Protein 4M5B (pdb70)

Nearest PDB structures (foldseek):
  4m5c-assembly1_A  TM=1.004E+00  e=1.246E-30  Caldanaerobacter subterraneus subsp. tengcongensis MB4
  4m58-assembly1_A  TM=9.999E-01  e=2.727E-28  Caldanaerobacter subterraneus subsp. tengcongensis MB4
  5x3x-assembly2_m  TM=8.064E-01  e=3.749E-09  Rhodobacter capsulatus
  4rfs-assembly1_S  TM=5.038E-01  e=8.896E-02  Levilactobacillus brevis

Organism: Caldanaerobacter subterraneus subsp. tengcongensis (strain DSM 15242 / JCM 11007 / NBRC 100824 / MB4) (NCBI:txid273068)

Secondary structure (DSSP, 8-state):
--PPTTSS-HHHHHHHHHHHHHHHHHHHHHHHHH--GGGHHHHHHHHHHHHHHHTS-EE-TTS-EE----HHHHHHHH-HHHHHHHHHHHHHHHHHHH--S-STTHHHHHHIIIIIHHHHHHHHHHHHHHTT--HHHHHHHHHHHHHHHHHHHHHHHHHHHHHHSB-TT--BSS----HHHHHHHHHHHIIIIIHHHHHHHHHHHHHHHHHS--

Radius of gyration: 17.02 Å; Cα contacts (8 Å, |Δi|>4): 411; chains: 1; bounding box: 38×55×36 Å

Foldseek 3Di:
DFDAPQLFDLVLLVVLLVVCVVLLVVLVVVCVVPPDPVCVVVLQVQLVVQLVQQVDWAQFVLAGIFTAGCQQLCCVPVNLSSSLVSSLVSLCCCVPPPSGHDPSNSSVLSCLRSPQLNVQLNVQLVVVVVVVDDNLQSNLVSQLRSNLRSLQSRLQSSQCQLVPAADPVSQGSGRGHHSVRSNCRSNVCSNPPRSNVRSVVSSVVVVCVVVVHD

Sequence (214 aa):
MHIPEGYLSPQTCAVVMGAAMVPVLTVAAKKVNKSFDKKDVPAMAIGSAFAFTIIMMFNVPIPGGTTAHAIGATLLATTLGPWAASSISLTLALFIIQALLFGDGGILALGANSSFNMAFIIAPFVGYGIYRLMLSLKLNKVLSSAIGGYVGINAAALATAIELGLQPLLFHTANGTPLYFPYGLNVAIPAMMFAHLTVAGIVEAVITGLVVYYYLLEHHH

Structure (mmCIF, N/CA/C/O backbone):
data_4M5B
#
_entry.id   4M5B
#
_cell.length_a   64.371
_cell.length_b   103.160
_cell.length_c   120.914
_cell.angle_alpha   90.00
_cell.angle_beta   90.00
_cell.angle_gamma   90.00
#
_symmetry.space_group_name_H-M   'C 2 2 21'
#
loop_
_entity.id
_entity.type
_entity.pdbx_description
1 polymer 'Cobalamin biosynthesis protein CbiM'
2 non-polymer HEXANE-1,6-DIOL
3 non-polymer 'NICKEL (II) ION'
4 water water
#
loop_
_atom_site.group_PDB
_atom_site.id
_atom_site.type_symbol
_atom_site.label_atom_id
_atom_site.label_alt_id
_atom_site.label_comp_id
_atom_site.label_asym_id
_atom_site.label_entity_id
_atom_site.label_seq_id
_atom_site.pdbx_PDB_ins_code
_atom_site.Cartn_x
_atom_site.Cartn_y
_atom_site.Cartn_z
_atom_site.occupancy
_atom_site.B_iso_or_equiv
_atom_site.auth_seq_id
_atom_site.auth_comp_id
_atom_site.auth_asym_id
_atom_site.auth_atom_id
_atom_site.pdbx_PDB_model_num
ATOM 1 N N . MET A 1 1 ? 91.447 115.843 15.163 1.00 32.49 1 MET A N 1
ATOM 2 C CA . MET A 1 1 ? 92.605 116.337 15.923 1.00 32.28 1 MET A CA 1
ATOM 3 C C . MET A 1 1 ? 93.944 116.542 15.164 1.00 31.96 1 MET A C 1
ATOM 4 O O . MET A 1 1 ? 94.848 117.159 15.703 1.00 31.89 1 MET A O 1
ATOM 9 N N . HIS A 1 2 ? 94.052 116.021 13.934 1.00 32.04 2 HIS A N 1
ATOM 10 C CA . HIS A 1 2 ? 95.200 116.102 13.046 1.00 25.81 2 HIS A CA 1
ATOM 11 C C . HIS A 1 2 ? 95.729 117.501 13.174 1.00 27.48 2 HIS A C 1
ATOM 12 O O . HIS A 1 2 ? 95.000 118.479 12.960 1.00 31.38 2 HIS A O 1
ATOM 19 N N . ILE A 1 3 ? 97.003 117.583 13.514 1.00 28.72 3 ILE A N 1
ATOM 20 C CA . ILE A 1 3 ? 97.713 118.847 13.536 1.00 26.61 3 ILE A CA 1
ATOM 21 C C . ILE A 1 3 ? 98.245 119.164 12.134 1.00 31.81 3 ILE A C 1
ATOM 22 O O . ILE A 1 3 ? 99.006 118.374 11.565 1.00 32.10 3 ILE A O 1
ATOM 27 N N . PRO A 1 4 ? 97.824 120.310 11.559 1.00 30.90 4 PRO A N 1
ATOM 28 C CA . PRO A 1 4 ? 98.335 120.755 10.258 1.00 32.55 4 PRO A CA 1
ATOM 29 C C . PRO A 1 4 ? 99.794 121.186 10.333 1.00 36.68 4 PRO A C 1
ATOM 30 O O . PRO A 1 4 ? 100.316 121.420 11.425 1.00 35.32 4 PRO A O 1
ATOM 34 N N . GLU A 1 5 ? 100.439 121.312 9.177 1.00 33.21 5 GLU A N 1
ATOM 35 C CA . GLU A 1 5 ? 101.795 121.849 9.130 1.00 38.71 5 GLU A CA 1
ATOM 36 C C . GLU A 1 5 ? 101.835 123.243 9.749 1.00 38.20 5 GLU A C 1
ATOM 37 O O . GLU A 1 5 ? 100.881 124.018 9.617 1.00 37.37 5 GLU A O 1
ATOM 43 N N . GLY A 1 6 ? 102.931 123.558 10.434 1.00 43.91 6 GLY A N 1
ATOM 44 C CA . GLY A 1 6 ? 103.132 124.898 10.967 1.00 42.83 6 GLY A CA 1
ATOM 45 C C . GLY A 1 6 ? 102.509 125.183 12.329 1.00 46.82 6 GLY A C 1
ATOM 46 O O . GLY A 1 6 ? 102.691 126.277 12.879 1.00 39.34 6 GLY A O 1
ATOM 47 N N . TYR A 1 7 ? 101.765 124.217 12.870 1.00 36.97 7 TYR A N 1
ATOM 48 C CA . TYR A 1 7 ? 101.162 124.361 14.199 1.00 35.21 7 TYR A CA 1
ATOM 49 C C . TYR A 1 7 ? 102.142 124.001 15.309 1.00 38.41 7 TYR A C 1
ATOM 50 O O . TYR A 1 7 ? 102.069 124.540 16.406 1.00 35.22 7 TYR A O 1
ATOM 59 N N . LEU A 1 8 ? 103.035 123.057 15.034 1.00 33.79 8 LEU A N 1
ATOM 60 C CA . LEU A 1 8 ? 104.044 122.675 16.011 1.00 32.98 8 LEU A CA 1
ATOM 61 C C . LEU A 1 8 ? 105.404 123.111 15.518 1.00 37.61 8 LEU A C 1
ATOM 62 O O . LEU A 1 8 ? 105.662 123.089 14.313 1.00 38.06 8 LEU A O 1
ATOM 67 N N . SER A 1 9 ? 106.279 123.503 16.440 1.00 33.92 9 SER A N 1
ATOM 68 C CA . SER A 1 9 ? 107.646 123.869 16.077 1.00 36.17 9 SER A CA 1
ATOM 69 C C . SER A 1 9 ? 108.363 122.668 15.458 1.00 36.68 9 SER A C 1
ATOM 70 O O . SER A 1 9 ? 107.979 121.525 15.698 1.00 34.02 9 SER A O 1
ATOM 73 N N . PRO A 1 10 ? 109.410 122.918 14.663 1.00 38.61 10 PRO A N 1
ATOM 74 C CA . PRO A 1 10 ? 110.176 121.782 14.134 1.00 40.57 10 PRO A CA 1
ATOM 75 C C . PRO A 1 10 ? 110.741 120.919 15.262 1.00 44.47 10 PRO A C 1
ATOM 76 O O . PRO A 1 10 ? 110.831 119.704 15.109 1.00 40.29 10 PRO A O 1
ATOM 80 N N . GLN A 1 11 ? 111.108 121.542 16.379 1.00 43.17 11 GLN A N 1
ATOM 81 C CA . GLN A 1 11 ? 111.637 120.800 17.515 1.00 42.66 11 GLN A CA 1
ATOM 82 C C . GLN A 1 11 ? 110.593 119.840 18.072 1.00 41.05 11 GLN A C 1
ATOM 83 O O . GLN A 1 11 ? 110.898 118.690 18.392 1.00 38.77 11 GLN A O 1
ATOM 89 N N . THR A 1 12 ? 109.360 120.315 18.202 1.00 35.98 12 THR A N 1
ATOM 90 C CA . THR A 1 12 ? 108.290 119.461 18.696 1.00 32.27 12 THR A CA 1
ATOM 91 C C . THR A 1 12 ? 108.034 118.306 17.720 1.00 37.27 12 THR A C 1
ATOM 92 O O . THR A 1 12 ? 107.861 117.159 18.134 1.00 33.47 12 THR A O 1
ATOM 96 N N . CYS A 1 13 ? 108.024 118.616 16.424 1.00 33.88 13 CYS A N 1
ATOM 97 C CA . CYS A 1 13 ? 107.821 117.590 15.397 1.00 35.63 13 CYS A CA 1
ATOM 98 C C . CYS A 1 13 ? 108.913 116.526 15.486 1.00 37.45 13 CYS A C 1
ATOM 99 O O . CYS A 1 13 ? 108.636 115.325 15.410 1.00 35.18 13 CYS A O 1
ATOM 102 N N . ALA A 1 14 ? 110.153 116.977 15.651 1.00 36.40 14 ALA A N 1
ATOM 103 C CA . ALA A 1 14 ? 111.292 116.072 15.778 1.00 40.69 14 ALA A CA 1
ATOM 104 C C . ALA A 1 14 ? 111.181 115.156 16.996 1.00 41.74 14 ALA A C 1
ATOM 105 O O . ALA A 1 14 ? 111.448 113.956 16.893 1.00 39.76 14 ALA A O 1
ATOM 107 N N . VAL A 1 15 ? 110.796 115.706 18.146 1.00 34.71 15 VAL A N 1
ATOM 108 C CA A VAL A 1 15 ? 110.634 114.919 19.370 0.69 36.51 15 VAL A CA 1
ATOM 109 C CA B VAL A 1 15 ? 110.690 114.865 19.334 0.31 36.46 15 VAL A CA 1
ATOM 110 C C . VAL A 1 15 ? 109.562 113.842 19.201 1.00 38.76 15 VAL A C 1
ATOM 111 O O . VAL A 1 15 ? 109.748 112.682 19.574 1.00 38.65 15 VAL A O 1
ATOM 118 N N . MET A 1 16 ? 108.423 114.242 18.640 1.00 34.76 16 MET A N 1
ATOM 119 C CA . MET A 1 16 ? 107.313 113.313 18.477 1.00 32.11 16 MET A CA 1
ATOM 120 C C . MET A 1 16 ? 107.666 112.228 17.452 1.00 35.70 16 MET A C 1
ATOM 121 O O . MET A 1 16 ? 107.280 111.064 17.601 1.00 33.63 16 MET A O 1
ATOM 126 N N . GLY A 1 17 ? 108.416 112.606 16.423 1.00 34.00 17 GLY A N 1
ATOM 127 C CA . GLY A 1 17 ? 108.869 111.643 15.429 1.00 37.90 17 GLY A CA 1
ATOM 128 C C . GLY A 1 17 ? 109.813 110.631 16.057 1.00 44.93 17 GLY A C 1
ATOM 129 O O . GLY A 1 17 ? 109.747 109.433 15.770 1.00 44.59 17 GLY A O 1
ATOM 130 N N . ALA A 1 18 ? 110.686 111.118 16.935 1.00 45.45 18 ALA A N 1
ATOM 131 C CA . ALA A 1 18 ? 111.633 110.265 17.646 1.00 45.75 18 ALA A CA 1
ATOM 132 C C . ALA A 1 18 ? 110.934 109.302 18.596 1.00 45.27 18 ALA A C 1
ATOM 133 O O . ALA A 1 18 ? 111.445 108.221 18.872 1.00 47.64 18 ALA A O 1
ATOM 135 N N . ALA A 1 19 ? 109.777 109.699 19.111 1.00 38.19 19 ALA A N 1
ATOM 136 C CA . ALA A 1 19 ? 109.026 108.833 20.016 1.00 35.98 19 ALA A CA 1
ATOM 137 C C . ALA A 1 19 ? 108.312 107.738 19.233 1.00 37.33 19 ALA A C 1
ATOM 138 O O . ALA A 1 19 ? 108.183 106.605 19.697 1.00 39.78 19 ALA A O 1
ATOM 140 N N . MET A 1 20 ? 107.856 108.081 18.036 1.00 34.92 20 MET A N 1
ATOM 141 C CA . MET A 1 20 ? 107.031 107.166 17.257 1.00 37.04 20 MET A CA 1
ATOM 142 C C . MET A 1 20 ? 107.842 106.102 16.522 1.00 40.06 20 MET A C 1
ATOM 143 O O . MET A 1 20 ? 107.345 105.007 16.255 1.00 39.26 20 MET A O 1
ATOM 148 N N . VAL A 1 21 ? 109.086 106.419 16.182 1.00 36.26 21 VAL A N 1
ATOM 149 C CA . VAL A 1 21 ? 109.930 105.449 15.482 1.00 44.64 21 VAL A CA 1
ATOM 150 C C . VAL A 1 21 ? 110.094 104.117 16.240 1.00 43.76 21 VAL A C 1
ATOM 151 O O . VAL A 1 21 ? 109.855 103.058 15.657 1.00 43.96 21 VAL A O 1
ATOM 155 N N . PRO A 1 22 ? 110.479 104.160 17.537 1.00 48.61 22 PRO A N 1
ATOM 156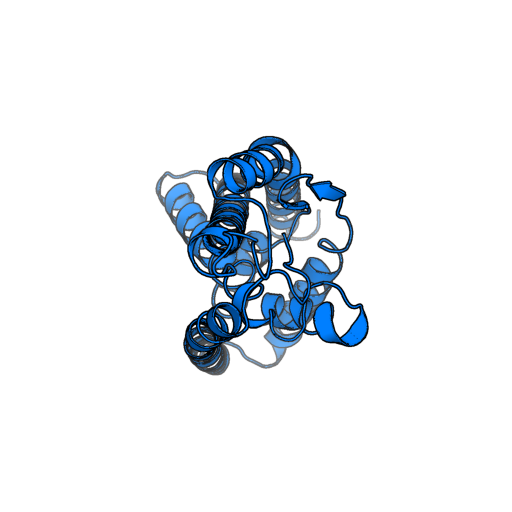 C CA . PRO A 1 22 ? 110.581 102.904 18.294 1.00 45.19 22 PRO A CA 1
ATOM 157 C C . PRO A 1 22 ? 109.243 102.186 18.385 1.00 41.31 22 PRO A C 1
ATOM 158 O O . PRO A 1 22 ? 109.209 100.957 18.345 1.00 42.65 22 PRO A O 1
ATOM 162 N N . VAL A 1 23 ? 108.157 102.940 18.521 1.00 36.43 23 VAL A N 1
ATOM 163 C CA . VAL A 1 23 ? 106.833 102.330 18.562 1.00 35.95 23 VAL A CA 1
ATOM 164 C C . VAL A 1 23 ? 106.559 101.513 17.297 1.00 35.69 23 VAL A C 1
ATOM 165 O O . VAL A 1 23 ? 106.178 100.352 17.373 1.00 33.05 23 VAL A O 1
ATOM 169 N N . LEU A 1 24 ? 106.767 102.123 16.131 1.00 35.78 24 LEU A N 1
ATOM 170 C CA . LEU A 1 24 ? 106.498 101.443 14.860 1.00 37.44 24 LEU A CA 1
ATOM 171 C C . LEU A 1 24 ? 107.464 100.300 14.599 1.00 40.15 24 LEU A C 1
ATOM 172 O O . LEU A 1 24 ? 107.117 99.301 13.956 1.00 38.63 24 LEU A O 1
ATOM 177 N N . THR A 1 25 ? 108.686 100.454 15.093 1.00 35.49 25 THR A N 1
ATOM 178 C CA . THR A 1 25 ? 109.694 99.422 14.967 1.00 40.71 25 THR A CA 1
ATOM 179 C C . THR A 1 25 ? 109.282 98.169 15.734 1.00 41.92 25 THR A C 1
ATOM 180 O O . THR A 1 25 ? 109.356 97.054 15.211 1.00 41.35 25 THR A O 1
ATOM 184 N N . VAL A 1 26 ? 108.845 98.360 16.972 1.00 41.29 26 VAL A N 1
ATOM 185 C CA . VAL A 1 26 ? 108.362 97.248 17.786 1.00 39.30 26 VAL A CA 1
ATOM 186 C C . VAL A 1 26 ? 107.121 96.640 17.146 1.00 33.90 26 VAL A C 1
ATOM 187 O O . VAL A 1 26 ? 106.996 95.422 17.069 1.00 38.86 26 VAL A O 1
ATOM 191 N N . ALA A 1 27 ? 106.214 97.501 16.682 1.00 35.90 27 ALA A N 1
ATOM 192 C CA . ALA A 1 27 ? 104.981 97.058 16.026 1.00 36.33 27 ALA A CA 1
ATOM 193 C C . ALA A 1 27 ? 105.258 96.141 14.840 1.00 39.70 27 ALA A C 1
ATOM 194 O O . ALA A 1 27 ? 104.622 95.088 14.688 1.00 39.43 27 ALA A O 1
ATOM 196 N N . ALA A 1 28 ? 106.200 96.549 13.995 1.00 39.82 28 ALA A N 1
ATOM 197 C CA . ALA A 1 28 ? 106.609 95.745 12.841 1.00 40.88 28 ALA A CA 1
ATOM 198 C C . ALA A 1 28 ? 107.131 94.379 13.256 1.00 43.95 28 ALA A C 1
ATOM 199 O O . ALA A 1 28 ? 106.806 93.354 12.642 1.00 48.03 28 ALA A O 1
ATOM 201 N N . LYS A 1 29 ? 107.962 94.369 14.288 1.00 43.58 29 LYS A N 1
ATOM 202 C CA . LYS A 1 29 ? 108.533 93.129 14.788 1.00 49.61 29 LYS A CA 1
ATOM 203 C C . LYS A 1 29 ? 107.465 92.216 15.379 1.00 50.16 29 LYS A C 1
ATOM 204 O O . LYS A 1 29 ? 107.487 91.006 15.166 1.00 56.56 29 LYS A O 1
ATOM 210 N N . LYS A 1 30 ? 106.525 92.801 16.111 1.00 43.81 30 LYS A N 1
ATOM 211 C CA . LYS A 1 30 ? 105.447 92.036 16.731 1.00 44.29 30 LYS A CA 1
ATOM 212 C C . LYS A 1 30 ? 104.547 91.409 15.678 1.00 48.43 30 LYS A C 1
ATOM 213 O O . LYS A 1 30 ? 104.219 90.217 15.746 1.00 48.36 30 LYS A O 1
ATOM 219 N N . VAL A 1 31 ? 104.159 92.218 14.699 1.00 42.48 31 VAL A N 1
ATOM 220 C CA . VAL A 1 31 ? 103.283 91.764 13.623 1.00 43.34 31 VAL A CA 1
ATOM 221 C C . VAL A 1 31 ? 103.944 90.690 12.765 1.00 46.08 31 VAL A C 1
ATOM 222 O O . VAL A 1 31 ? 103.310 89.696 12.403 1.00 47.89 31 VAL A O 1
ATOM 226 N N . ASN A 1 32 ? 105.224 90.877 12.459 1.00 47.44 32 ASN A N 1
ATOM 227 C CA . ASN A 1 32 ? 105.972 89.898 11.673 1.00 51.50 32 ASN A CA 1
ATOM 228 C C . ASN A 1 32 ? 106.019 88.520 12.334 1.00 56.93 32 ASN A C 1
ATOM 229 O O . ASN A 1 32 ? 106.050 87.492 11.657 1.00 59.38 32 ASN A O 1
ATOM 234 N N . LYS A 1 33 ? 106.008 88.511 13.661 1.00 58.15 33 LYS A N 1
ATOM 235 C CA . LYS A 1 33 ? 106.064 87.277 14.432 1.00 61.10 33 LYS A CA 1
ATOM 236 C C . LYS A 1 33 ? 104.695 86.607 14.588 1.00 60.14 33 LYS A C 1
ATOM 237 O O . LYS A 1 33 ? 104.607 85.384 14.654 1.00 65.65 33 LYS A O 1
ATOM 243 N N . SER A 1 34 ? 103.630 87.402 14.635 1.00 59.57 34 SER A N 1
ATOM 244 C CA . SER A 1 34 ? 102.305 86.878 14.975 1.00 59.07 34 SER A CA 1
ATOM 245 C C . SER A 1 34 ? 101.311 86.813 13.811 1.00 64.31 34 SER A C 1
ATOM 246 O O . SER A 1 34 ? 100.334 86.069 13.875 1.00 63.31 34 SER A O 1
ATOM 249 N N . PHE A 1 35 ? 101.545 87.602 12.766 1.00 59.21 35 PHE A N 1
ATOM 250 C CA . PHE A 1 35 ? 100.652 87.626 11.605 1.00 55.99 35 PHE A CA 1
ATOM 251 C C . PHE A 1 35 ? 101.193 86.779 10.462 1.00 59.45 35 PHE A C 1
ATOM 252 O O . PHE A 1 35 ? 102.400 86.761 10.208 1.00 64.86 35 PHE A O 1
ATOM 260 N N . ASP A 1 36 ? 100.294 86.070 9.782 1.00 51.00 36 ASP A N 1
ATOM 261 C CA . ASP A 1 36 ? 100.627 85.446 8.506 1.00 55.74 36 ASP A CA 1
ATOM 262 C C . ASP A 1 36 ? 99.974 86.233 7.367 1.00 50.81 36 ASP A C 1
ATOM 263 O O . ASP A 1 36 ? 99.171 87.145 7.608 1.00 49.14 36 ASP A O 1
ATOM 268 N N . LYS A 1 37 ? 100.330 85.886 6.134 1.00 56.02 37 LYS A N 1
ATOM 269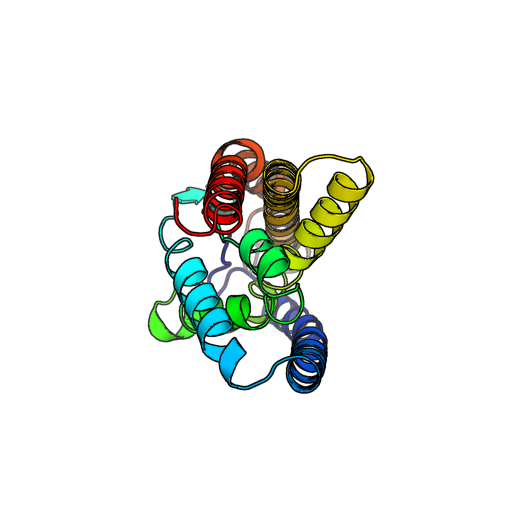 C CA . LYS A 1 37 ? 99.882 86.632 4.960 1.00 60.13 37 LYS A CA 1
ATOM 270 C C . LYS A 1 37 ? 98.365 86.767 4.876 1.00 57.80 37 LYS A C 1
ATOM 271 O O . LYS A 1 37 ? 97.858 87.773 4.401 1.00 53.62 37 LYS A O 1
ATOM 277 N N . LYS A 1 38 ? 97.635 85.759 5.343 1.00 60.49 38 LYS A N 1
ATOM 278 C CA . LYS A 1 38 ? 96.184 85.786 5.203 1.00 60.08 38 LYS A CA 1
ATOM 279 C C . LYS A 1 38 ? 95.503 86.757 6.169 1.00 53.29 38 LYS A C 1
ATOM 280 O O . LYS A 1 38 ? 94.301 86.995 6.054 1.00 55.83 38 LYS A O 1
ATOM 286 N N . ASP A 1 39 ? 96.270 87.318 7.110 1.00 46.09 39 ASP A N 1
ATOM 287 C CA . ASP A 1 39 ? 95.761 88.340 8.020 1.00 46.35 39 ASP A CA 1
ATOM 288 C C . ASP A 1 39 ? 95.991 89.770 7.504 1.00 42.58 39 ASP A C 1
ATOM 289 O O . ASP A 1 39 ? 95.454 90.737 8.061 1.00 41.42 39 ASP A O 1
ATOM 294 N N . VAL A 1 40 ? 96.823 89.905 6.477 1.00 46.24 40 VAL A N 1
ATOM 295 C CA . VAL A 1 40 ? 97.129 91.230 5.922 1.00 41.81 40 VAL A CA 1
ATOM 296 C C . VAL A 1 40 ? 95.908 91.996 5.383 1.00 39.42 40 VAL A C 1
ATOM 297 O O . VAL A 1 40 ? 95.790 93.189 5.634 1.00 38.74 40 VAL A O 1
ATOM 301 N N . PRO A 1 41 ? 95.003 91.323 4.640 1.00 39.99 41 PRO A N 1
ATOM 302 C CA . PRO A 1 41 ? 93.827 92.065 4.159 1.00 37.88 41 PRO A CA 1
ATOM 303 C C . PRO A 1 41 ? 93.017 92.721 5.271 1.00 39.59 41 PRO A C 1
ATOM 304 O O . PRO A 1 41 ? 92.480 93.812 5.070 1.00 39.17 41 PRO A O 1
ATOM 308 N N . ALA A 1 42 ? 92.931 92.075 6.435 1.00 39.96 42 ALA A N 1
ATOM 309 C CA . ALA A 1 42 ? 92.257 92.697 7.582 1.00 38.10 42 ALA A CA 1
ATOM 310 C C . ALA A 1 42 ? 92.930 93.976 8.053 1.00 36.70 42 ALA A C 1
ATOM 311 O O . ALA A 1 42 ? 92.248 94.953 8.403 1.00 37.38 42 ALA A O 1
ATOM 313 N N . MET A 1 43 ? 94.262 93.982 8.098 1.00 35.85 43 MET A N 1
ATOM 314 C CA . MET A 1 43 ? 94.984 95.209 8.457 1.00 34.87 43 MET A CA 1
ATOM 315 C C . MET A 1 43 ? 94.717 96.314 7.435 1.00 36.79 43 MET A C 1
ATOM 316 O O . MET A 1 43 ? 94.595 97.490 7.788 1.00 34.30 43 MET A O 1
ATOM 321 N N . ALA A 1 44 ? 94.640 95.928 6.165 1.00 34.81 44 ALA A N 1
ATOM 322 C CA . ALA A 1 44 ? 94.435 96.896 5.082 1.00 34.82 44 ALA A CA 1
ATOM 323 C C . ALA A 1 44 ? 93.018 97.460 5.104 1.00 33.84 44 ALA A C 1
ATOM 324 O O . ALA A 1 44 ? 92.812 98.653 4.907 1.00 36.92 44 ALA A O 1
ATOM 326 N N . ILE A 1 45 ? 92.040 96.585 5.312 1.00 37.80 45 ILE A N 1
ATOM 327 C CA . ILE A 1 45 ? 90.645 96.998 5.431 1.00 36.73 45 ILE A CA 1
ATOM 328 C C . ILE A 1 45 ? 90.465 97.923 6.642 1.00 38.29 45 ILE A C 1
ATOM 329 O O . ILE A 1 45 ? 89.771 98.944 6.565 1.00 35.67 45 ILE A O 1
ATOM 334 N N . GLY A 1 46 ? 91.103 97.569 7.753 1.00 37.55 46 GLY A N 1
ATOM 335 C CA . GLY A 1 46 ? 91.072 98.403 8.944 1.00 33.60 46 GLY A CA 1
ATOM 336 C C . GLY A 1 46 ? 91.663 99.779 8.685 1.00 35.33 46 GLY A C 1
ATOM 337 O O . GLY A 1 46 ? 91.140 100.804 9.136 1.00 33.69 46 GLY A O 1
ATOM 338 N N . SER A 1 47 ? 92.769 99.805 7.950 1.00 33.66 47 SER A N 1
ATOM 339 C CA . SER A 1 47 ? 93.422 101.063 7.603 1.00 33.89 47 SER A CA 1
ATOM 340 C C . SER A 1 47 ? 92.504 101.924 6.720 1.00 35.29 47 SER A C 1
ATOM 341 O O . SER A 1 47 ? 92.371 103.135 6.929 1.00 35.61 47 SER A O 1
ATOM 344 N N . ALA A 1 48 ? 91.864 101.295 5.737 1.00 33.54 48 ALA A N 1
ATOM 345 C CA . ALA A 1 48 ? 90.963 102.015 4.830 1.00 35.01 48 ALA A CA 1
ATOM 346 C C . ALA A 1 48 ? 89.745 102.540 5.583 1.00 32.30 48 ALA A C 1
ATOM 347 O O . ALA A 1 48 ? 89.232 103.618 5.294 1.00 37.52 48 ALA A O 1
ATOM 349 N N . PHE A 1 49 ? 89.285 101.768 6.557 1.00 34.03 49 PHE A N 1
ATOM 350 C CA . PHE A 1 49 ? 88.117 102.155 7.334 1.00 36.82 49 PHE A CA 1
ATOM 351 C C . PHE A 1 49 ? 88.426 103.361 8.218 1.00 36.23 49 PHE A C 1
ATOM 352 O O . PHE A 1 49 ? 87.658 104.325 8.270 1.00 33.53 49 PHE A O 1
ATOM 360 N N . ALA A 1 50 ? 89.553 103.307 8.915 1.00 32.87 50 ALA A N 1
ATOM 361 C CA . ALA A 1 50 ? 89.963 104.437 9.757 1.00 30.46 50 ALA A CA 1
ATOM 362 C C . ALA A 1 50 ? 90.151 105.689 8.896 1.00 33.16 50 ALA A C 1
ATOM 363 O O . ALA A 1 50 ? 89.668 106.773 9.231 1.00 33.71 50 ALA A O 1
ATOM 365 N N . PHE A 1 51 ? 90.845 105.525 7.777 1.00 31.93 51 PHE A N 1
ATOM 366 C CA . PHE A 1 51 ? 91.059 106.623 6.839 1.00 32.37 51 PHE A CA 1
ATOM 367 C C . PHE A 1 51 ? 89.733 107.289 6.495 1.00 37.05 51 PHE A C 1
ATOM 368 O O . PHE A 1 51 ? 89.591 108.509 6.542 1.00 35.85 51 PHE A O 1
ATOM 376 N N . THR A 1 52 ? 88.760 106.463 6.139 1.00 39.25 52 THR A N 1
ATOM 377 C CA . THR A 1 52 ? 87.471 106.959 5.685 1.00 40.97 52 THR A CA 1
ATOM 378 C C . THR A 1 52 ? 86.721 107.687 6.791 1.00 37.12 52 THR A C 1
ATOM 379 O O . THR A 1 52 ? 86.176 108.761 6.575 1.00 35.37 52 THR A O 1
ATOM 383 N N . ILE A 1 53 ? 86.702 107.085 7.973 1.00 36.47 53 ILE A N 1
ATOM 384 C CA A ILE A 1 53 ? 86.011 107.659 9.118 0.66 38.83 53 ILE A CA 1
ATOM 385 C CA B ILE A 1 53 ? 86.025 107.655 9.132 0.34 39.73 53 ILE A CA 1
ATOM 386 C C . ILE A 1 53 ? 86.579 109.031 9.485 1.00 35.92 53 ILE A C 1
ATOM 387 O O . ILE A 1 53 ? 85.829 109.964 9.795 1.00 36.07 53 ILE A O 1
ATOM 396 N N . MET A 1 54 ? 87.898 109.163 9.430 1.00 32.33 54 MET A N 1
ATOM 397 C CA . MET A 1 54 ? 88.534 110.427 9.810 1.00 31.49 54 MET A CA 1
ATOM 398 C C . MET A 1 54 ? 88.242 111.569 8.850 1.00 40.23 54 MET A C 1
ATOM 399 O O . MET A 1 54 ? 88.429 112.725 9.203 1.00 35.64 54 MET A O 1
ATOM 404 N N . MET A 1 55 ? 87.784 111.244 7.642 1.00 38.07 55 MET A N 1
ATOM 405 C CA . MET A 1 55 ? 87.528 112.263 6.623 1.00 40.99 55 MET A CA 1
ATOM 406 C C . MET A 1 55 ? 86.274 113.074 6.912 1.00 41.00 55 MET A C 1
ATOM 407 O O . MET A 1 55 ? 85.999 114.069 6.238 1.00 43.09 55 MET A O 1
ATOM 412 N N . PHE A 1 56 ? 85.492 112.619 7.881 1.00 39.37 56 PHE A N 1
ATOM 413 C CA . PHE A 1 56 ? 84.296 113.332 8.303 1.00 38.39 56 PHE A CA 1
ATOM 414 C C . PHE A 1 56 ? 84.639 114.083 9.578 1.00 39.15 56 PHE A C 1
ATOM 415 O O . PHE A 1 56 ? 84.619 113.520 10.672 1.00 34.31 56 PHE A O 1
ATOM 423 N N . ASN A 1 57 ? 84.972 115.357 9.431 1.00 37.19 57 ASN A N 1
ATOM 424 C CA . ASN A 1 57 ? 85.470 116.118 10.565 1.00 35.29 57 ASN A CA 1
ATOM 425 C C . ASN A 1 57 ? 84.912 117.533 10.576 1.00 38.70 57 ASN A C 1
ATOM 426 O O . ASN A 1 57 ? 84.415 118.016 9.553 1.00 39.28 57 ASN A O 1
ATOM 431 N N . VAL A 1 58 ? 84.980 118.176 11.742 1.00 36.45 58 VAL A N 1
ATOM 432 C CA . VAL A 1 58 ? 84.553 119.563 11.908 1.00 36.90 58 VAL A CA 1
ATOM 433 C C . VAL A 1 58 ? 85.647 120.344 12.641 1.00 36.95 58 VAL A C 1
ATOM 434 O O . VAL A 1 58 ? 86.367 119.779 13.471 1.00 34.49 58 VAL A O 1
ATOM 438 N N . PRO A 1 59 ? 85.777 121.644 12.333 1.00 36.74 59 PRO A N 1
ATOM 439 C CA . PRO A 1 59 ? 86.799 122.502 12.944 1.00 35.86 59 PRO A CA 1
ATOM 440 C C . PRO A 1 59 ? 86.525 122.743 14.417 1.00 37.84 59 PRO A C 1
ATOM 441 O O . PRO A 1 59 ? 85.365 122.807 14.808 1.00 39.83 59 PRO A O 1
ATOM 445 N N . ILE A 1 60 ? 87.580 122.862 15.220 1.00 34.47 60 ILE A N 1
ATOM 446 C CA . ILE A 1 60 ? 87.446 123.253 16.622 1.00 30.02 60 ILE A CA 1
ATOM 447 C C . ILE A 1 60 ? 88.162 124.588 16.853 1.00 33.89 60 ILE A C 1
ATOM 448 O O . ILE A 1 60 ? 89.394 124.657 16.791 1.00 34.39 60 ILE A O 1
ATOM 453 N N . PRO A 1 61 ? 87.392 125.655 17.102 1.00 37.33 61 PRO A N 1
ATOM 454 C CA . PRO A 1 61 ? 87.996 126.949 17.454 1.00 41.79 61 PRO A CA 1
ATOM 455 C C . PRO A 1 61 ? 88.858 126.796 18.700 1.00 39.14 61 PRO A C 1
ATOM 456 O O . PRO A 1 61 ? 88.391 126.255 19.707 1.00 37.43 61 PRO A O 1
ATOM 460 N N . GLY A 1 62 ? 90.106 127.246 18.634 1.00 37.72 62 GLY A N 1
ATOM 461 C CA . GLY A 1 62 ? 91.018 127.057 19.750 1.00 34.55 62 GLY A CA 1
ATOM 462 C C . GLY A 1 62 ? 91.766 125.738 19.702 1.00 31.41 62 GLY A C 1
ATOM 463 O O . GLY A 1 62 ? 92.627 125.477 20.534 1.00 34.22 62 GLY A O 1
ATOM 464 N N . GLY A 1 63 ? 91.434 124.895 18.725 1.00 31.31 63 GLY A N 1
ATOM 465 C CA . GLY A 1 63 ? 92.095 123.606 18.573 1.00 31.61 63 GLY A CA 1
ATOM 466 C C . GLY A 1 63 ? 92.328 123.299 17.105 1.00 32.32 63 GLY A C 1
ATOM 467 O O . GLY A 1 63 ? 92.637 124.199 16.311 1.00 33.37 63 GLY A O 1
ATOM 468 N N . THR A 1 64 ? 92.184 122.032 16.737 1.00 33.71 64 THR A N 1
ATOM 469 C CA . THR A 1 64 ? 92.317 121.631 15.338 1.00 31.07 64 THR A CA 1
ATOM 470 C C . THR A 1 64 ? 90.964 121.196 14.785 1.00 32.74 64 THR A C 1
ATOM 471 O O . THR A 1 64 ? 90.183 122.042 14.356 1.00 32.11 64 THR A O 1
ATOM 475 N N . THR A 1 65 ? 90.687 119.887 14.803 1.00 32.71 65 THR A N 1
ATOM 476 C CA . THR A 1 65 ? 89.414 119.355 14.319 1.00 30.15 65 THR A CA 1
ATOM 477 C C . THR A 1 65 ? 88.917 118.219 15.216 1.00 31.65 65 THR A C 1
ATOM 478 O O . THR A 1 65 ? 89.673 117.689 16.028 1.00 29.06 65 THR A O 1
ATOM 482 N N . ALA A 1 66 ? 87.651 117.841 15.046 1.00 30.36 66 ALA A N 1
ATOM 483 C CA . ALA A 1 66 ? 87.095 116.674 15.734 1.00 30.27 66 ALA A CA 1
ATOM 484 C C . ALA A 1 66 ? 86.545 115.688 14.706 1.00 32.13 66 ALA A C 1
ATOM 485 O O . ALA A 1 66 ? 85.953 116.087 13.716 1.00 31.90 66 ALA A O 1
ATOM 487 N N . HIS A 1 67 ? 86.744 114.404 14.963 1.00 32.39 67 HIS A N 1
ATOM 488 C CA . HIS A 1 67 ? 86.182 113.337 14.129 1.00 30.85 67 HIS A CA 1
ATOM 489 C C . HIS A 1 67 ? 86.479 112.026 14.834 1.00 31.39 67 HIS A C 1
ATOM 490 O O . HIS A 1 67 ? 87.327 111.970 15.724 1.00 29.88 67 HIS A O 1
ATOM 497 N N . ALA A 1 68 ? 85.798 110.964 14.430 1.00 31.73 68 ALA A N 1
ATOM 498 C CA . ALA A 1 68 ? 86.096 109.656 14.998 1.00 33.81 68 ALA A CA 1
ATOM 499 C C . ALA A 1 68 ? 87.356 109.131 14.321 1.00 33.19 68 ALA A C 1
ATOM 500 O O . ALA A 1 68 ? 87.834 109.720 13.334 1.00 31.68 68 ALA A O 1
ATOM 502 N N . ILE A 1 69 ? 87.906 108.045 14.856 1.00 30.39 69 ILE A N 1
ATOM 503 C CA . ILE A 1 69 ? 89.112 107.436 14.295 1.00 32.49 69 ILE A CA 1
ATOM 504 C C . ILE A 1 69 ? 88.983 105.931 14.052 1.00 35.33 69 ILE A C 1
ATOM 505 O O . ILE A 1 69 ? 89.432 105.425 13.025 1.00 38.27 69 ILE A O 1
ATOM 510 N N . GLY A 1 70 ? 88.363 105.217 14.984 1.00 32.34 70 GLY A N 1
ATOM 511 C CA . GLY A 1 70 ? 88.268 103.767 14.873 1.00 31.86 70 GLY A CA 1
ATOM 512 C C . GLY A 1 70 ? 89.478 103.075 15.488 1.00 33.75 70 GLY A C 1
ATOM 513 O O . GLY A 1 70 ? 89.743 101.910 15.216 1.00 31.43 70 GLY A O 1
ATOM 514 N N . ALA A 1 71 ? 90.210 103.800 16.330 1.00 28.21 71 ALA A N 1
ATOM 515 C CA . ALA A 1 71 ? 91.475 103.311 16.874 1.00 28.31 71 ALA A CA 1
ATOM 516 C C . ALA A 1 71 ? 91.310 102.097 17.774 1.00 32.06 71 ALA A C 1
ATOM 517 O O . ALA A 1 71 ? 92.109 101.169 17.728 1.00 30.12 71 ALA A O 1
ATOM 519 N N . THR A 1 72 ? 90.284 102.116 18.613 1.00 27.06 72 THR A N 1
ATOM 520 C CA . THR A 1 72 ? 90.087 101.023 19.551 1.00 29.37 72 THR A CA 1
ATOM 521 C C . THR A 1 72 ? 89.431 99.837 18.839 1.00 32.04 72 THR A C 1
ATOM 522 O O . THR A 1 72 ? 89.701 98.677 19.160 1.00 32.04 72 THR A O 1
ATOM 526 N N . LEU A 1 73 ? 88.589 100.141 17.858 1.00 31.10 73 LEU A N 1
ATOM 527 C CA . LEU A 1 73 ? 88.038 99.112 16.987 1.00 32.67 73 LEU A CA 1
ATOM 528 C C . LEU A 1 73 ? 89.165 98.289 16.382 1.00 29.96 73 LEU A C 1
ATOM 529 O O . LEU A 1 73 ? 89.130 97.062 16.418 1.00 33.03 73 LEU A O 1
ATOM 534 N N . LEU A 1 74 ? 90.160 98.968 15.819 1.00 29.13 74 LEU A N 1
ATOM 535 C CA . LEU A 1 74 ? 91.311 98.279 15.245 1.00 29.70 74 LEU A CA 1
ATOM 536 C C . LEU A 1 74 ? 92.143 97.552 16.298 1.00 29.71 74 LEU A C 1
ATOM 537 O O . LEU A 1 74 ? 92.600 96.437 16.068 1.00 32.59 74 LEU A O 1
ATOM 542 N N . ALA A 1 75 ? 92.343 98.179 17.458 1.00 28.32 75 ALA A N 1
ATOM 543 C CA . ALA A 1 75 ? 93.143 97.545 18.503 1.00 30.27 75 ALA A CA 1
ATOM 544 C C . ALA A 1 75 ? 92.498 96.260 19.005 1.00 33.51 75 ALA A C 1
ATOM 545 O O . ALA A 1 75 ? 93.181 95.270 19.270 1.00 34.17 75 ALA A O 1
ATOM 547 N N . THR A 1 76 ? 91.181 96.267 19.155 1.00 30.76 76 THR A N 1
ATOM 548 C CA . THR A 1 76 ? 90.528 95.090 19.719 1.00 34.19 76 THR A CA 1
ATOM 549 C C . THR A 1 76 ? 90.389 93.970 18.699 1.00 38.18 76 THR A C 1
ATOM 550 O O . THR A 1 76 ? 90.300 92.805 19.073 1.00 37.29 76 THR A O 1
ATOM 554 N N . THR A 1 77 ? 90.362 94.321 17.414 1.00 34.55 77 THR A N 1
ATOM 555 C CA . THR A 1 77 ? 90.202 93.314 16.360 1.00 36.14 77 THR A CA 1
ATOM 556 C C . THR A 1 77 ? 91.536 92.825 15.801 1.00 42.13 77 TH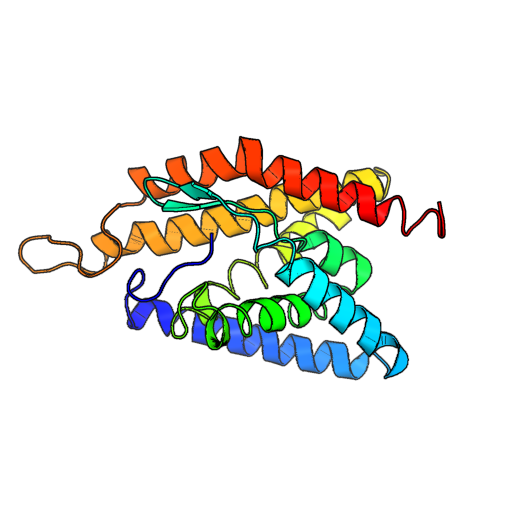R A C 1
ATOM 557 O O . THR A 1 77 ? 91.711 91.637 15.534 1.00 44.71 77 THR A O 1
ATOM 561 N N . LEU A 1 78 ? 92.479 93.745 15.626 1.00 35.32 78 LEU A N 1
ATOM 562 C CA . LEU A 1 78 ? 93.775 93.409 15.042 1.00 35.25 78 LEU A CA 1
ATOM 563 C C . LEU A 1 78 ? 94.873 93.244 16.105 1.00 36.65 78 LEU A C 1
ATOM 564 O O . LEU A 1 78 ? 95.955 92.725 15.813 1.00 38.30 78 LEU A O 1
ATOM 569 N N . GLY A 1 79 ? 94.598 93.696 17.327 1.00 35.80 79 GLY A N 1
ATOM 570 C CA . GLY A 1 79 ? 95.640 93.834 18.337 1.00 35.91 79 GLY A CA 1
ATOM 571 C C . GLY A 1 79 ? 96.233 95.233 18.240 1.00 33.45 79 GLY A C 1
ATOM 572 O O . GLY A 1 79 ? 96.244 95.826 17.156 1.00 31.95 79 GLY A O 1
ATOM 573 N N . PRO A 1 80 ? 96.699 95.797 19.375 1.00 35.30 80 PRO A N 1
ATOM 574 C CA . PRO A 1 80 ? 97.175 97.186 19.330 1.00 29.88 80 PRO A CA 1
ATOM 575 C C . PRO A 1 80 ? 98.404 97.417 18.445 1.00 29.52 80 PRO A C 1
ATOM 576 O O . PRO A 1 80 ? 98.520 98.495 17.874 1.00 30.78 80 PRO A O 1
ATOM 580 N N . TRP A 1 81 ? 99.301 96.444 18.338 1.00 31.38 81 TRP A N 1
ATOM 581 C CA . TRP A 1 81 ? 100.489 96.641 17.511 1.00 31.36 81 TRP A CA 1
ATOM 582 C C . TRP A 1 81 ? 100.126 96.733 16.022 1.00 33.74 81 TRP A C 1
ATOM 583 O O . TRP A 1 81 ? 100.578 97.643 15.319 1.00 34.02 81 TRP A O 1
ATOM 594 N N . ALA A 1 82 ? 99.308 95.798 15.537 1.00 33.06 82 ALA A N 1
ATOM 595 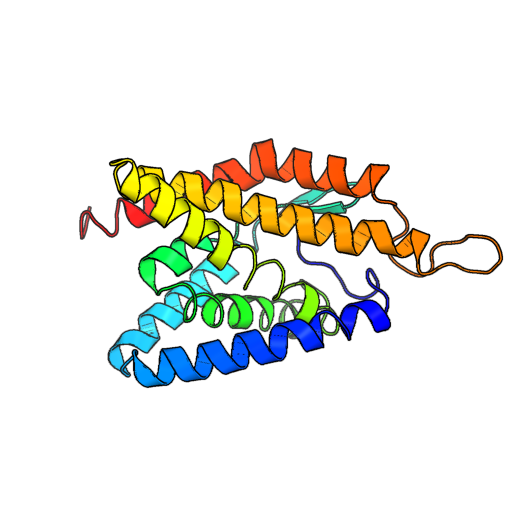C CA . ALA A 1 82 ? 98.850 95.872 14.141 1.00 32.72 82 ALA A CA 1
ATOM 596 C C . ALA A 1 82 ? 98.018 97.127 13.928 1.00 33.30 82 ALA A C 1
ATOM 597 O O . ALA A 1 82 ? 98.117 97.777 12.887 1.00 32.68 82 ALA A O 1
ATOM 599 N N . ALA A 1 83 ? 97.220 97.495 14.925 1.00 32.27 83 ALA A N 1
ATOM 600 C CA . ALA A 1 83 ? 96.430 98.717 14.816 1.00 33.32 83 ALA A CA 1
ATOM 601 C C . ALA A 1 83 ? 97.309 99.950 14.595 1.00 33.92 83 ALA A C 1
ATOM 602 O O . ALA A 1 83 ? 96.979 100.810 13.776 1.00 27.84 83 ALA A O 1
ATOM 604 N N . SER A 1 84 ? 98.438 100.030 15.296 1.00 29.54 84 SER A N 1
ATOM 605 C CA A SER A 1 84 ? 99.307 101.201 15.163 0.75 30.31 84 SER A CA 1
ATOM 606 C CA B SER A 1 84 ? 99.329 101.181 15.169 0.25 29.95 84 SER A CA 1
ATOM 607 C C . SER A 1 84 ? 99.823 101.313 13.734 1.00 28.48 84 SER A C 1
ATOM 608 O O . SER A 1 84 ? 99.981 102.424 13.200 1.00 30.00 84 SER A O 1
ATOM 613 N N . ILE A 1 85 ? 100.060 100.170 13.101 1.00 29.40 85 ILE A N 1
ATOM 614 C CA . ILE A 1 85 ? 100.516 100.178 11.719 1.00 33.52 85 ILE A CA 1
ATOM 615 C C . ILE A 1 85 ? 99.406 100.607 10.756 1.00 34.46 85 ILE A C 1
ATOM 616 O O . ILE A 1 85 ? 99.606 101.493 9.927 1.00 33.45 85 ILE A O 1
ATOM 621 N N . SER A 1 86 ? 98.237 99.988 10.878 1.00 30.65 86 SER A N 1
ATOM 622 C CA . SER A 1 86 ? 97.083 100.354 10.057 1.00 31.63 86 SER A CA 1
ATOM 623 C C . SER A 1 86 ? 96.733 101.842 10.197 1.00 30.07 86 SER A C 1
ATOM 624 O O . SER A 1 86 ? 96.481 102.535 9.208 1.00 29.69 86 SER A O 1
ATOM 627 N N . LEU A 1 87 ? 96.736 102.331 11.431 1.00 30.74 87 LEU A N 1
ATOM 628 C CA . LEU A 1 87 ? 96.383 103.724 11.695 1.00 28.18 87 LEU A CA 1
ATOM 629 C C . LEU A 1 87 ? 97.436 104.680 11.144 1.00 31.31 87 LEU A C 1
ATOM 630 O O . LEU A 1 87 ? 97.106 105.732 10.586 1.00 31.40 87 LEU A O 1
ATOM 635 N N . THR A 1 88 ? 98.705 104.315 11.296 1.00 30.34 88 THR A N 1
ATOM 636 C CA . THR A 1 88 ? 99.789 105.141 10.769 1.00 32.49 88 THR A CA 1
ATOM 637 C C . THR A 1 88 ? 99.741 105.221 9.241 1.00 33.93 88 THR A C 1
ATOM 638 O O . THR A 1 88 ? 99.961 106.291 8.665 1.00 33.79 88 THR A O 1
ATOM 642 N N . LEU A 1 89 ? 99.438 104.100 8.590 1.00 29.64 89 LEU A N 1
ATOM 643 C CA . LEU A 1 89 ? 99.293 104.085 7.130 1.00 31.51 89 LEU A CA 1
ATOM 644 C C . LEU A 1 89 ? 98.210 105.076 6.698 1.00 32.69 89 LEU A C 1
ATOM 645 O O . LEU A 1 89 ? 98.409 105.860 5.760 1.00 34.52 89 LEU A O 1
ATOM 650 N N . ALA A 1 90 ? 97.078 105.055 7.403 1.00 30.77 90 ALA A N 1
ATOM 651 C CA . ALA A 1 90 ? 95.965 105.967 7.109 1.00 33.13 90 ALA A CA 1
ATOM 652 C C . ALA A 1 90 ? 96.396 107.427 7.230 1.00 30.87 90 ALA A C 1
ATOM 653 O O . ALA A 1 90 ? 96.115 108.244 6.361 1.00 31.93 90 ALA A O 1
ATOM 655 N N . LEU A 1 91 ? 97.083 107.748 8.318 1.00 28.37 91 LEU A N 1
ATOM 656 C CA . LEU A 1 91 ? 97.582 109.110 8.526 1.00 28.81 91 LEU A CA 1
ATOM 657 C C . LEU A 1 91 ? 98.596 109.514 7.470 1.00 33.37 91 LEU A C 1
ATOM 658 O O . LEU A 1 91 ? 98.607 110.661 7.019 1.00 33.55 91 LEU A O 1
ATOM 663 N N . PHE A 1 92 ? 99.453 108.571 7.082 1.00 31.49 92 PHE A N 1
ATOM 664 C CA . PHE A 1 92 ? 100.460 108.828 6.050 1.00 36.79 92 PHE A CA 1
ATOM 665 C C . PHE A 1 92 ? 99.797 109.207 4.713 1.00 34.47 92 PHE A C 1
ATOM 666 O O . PHE A 1 92 ? 100.202 110.173 4.045 1.00 35.31 92 PHE A O 1
ATOM 674 N N . ILE A 1 93 ? 98.781 108.440 4.320 1.00 36.07 93 ILE A N 1
ATOM 675 C CA A ILE A 1 93 ? 98.042 108.723 3.092 0.55 36.84 93 ILE A CA 1
ATOM 676 C CA B ILE A 1 93 ? 98.030 108.720 3.097 0.45 36.78 93 ILE A CA 1
ATOM 677 C C . ILE A 1 93 ? 97.320 110.070 3.190 1.00 35.91 93 ILE A C 1
ATOM 678 O O . ILE A 1 93 ? 97.334 110.869 2.247 1.00 36.15 93 ILE A O 1
ATOM 687 N N . GLN A 1 94 ? 96.705 110.332 4.334 1.00 35.44 94 GLN A N 1
ATOM 688 C CA . GLN A 1 94 ? 96.054 111.620 4.560 1.00 35.74 94 GLN A CA 1
ATOM 689 C C . GLN A 1 94 ? 97.032 112.792 4.399 1.00 35.38 94 GLN A C 1
ATOM 690 O O . GLN A 1 94 ? 96.742 113.781 3.705 1.00 34.43 94 GLN A O 1
ATOM 696 N N . ALA A 1 95 ? 98.202 112.680 5.022 1.00 36.17 95 ALA A N 1
ATOM 697 C CA . ALA A 1 95 ? 99.189 113.770 4.965 1.00 37.13 95 ALA A CA 1
ATOM 698 C C . ALA A 1 95 ? 99.767 113.976 3.564 1.00 39.73 95 ALA A C 1
ATOM 699 O O . ALA A 1 95 ? 99.831 115.099 3.058 1.00 38.45 95 ALA A O 1
ATOM 701 N N . LEU A 1 96 ? 100.198 112.885 2.946 1.00 37.78 96 LEU A N 1
ATOM 702 C CA . LEU A 1 96 ? 100.921 112.957 1.684 1.00 41.00 96 LEU A CA 1
ATOM 703 C C . LEU A 1 96 ? 100.046 113.194 0.463 1.00 38.37 96 LEU A C 1
ATOM 704 O O . LEU A 1 96 ? 100.455 113.877 -0.481 1.00 40.42 96 LEU A O 1
ATOM 709 N N . LEU A 1 97 ? 98.851 112.620 0.466 1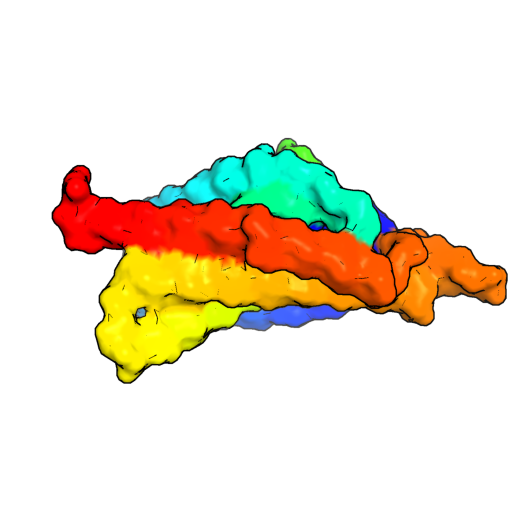.00 37.16 97 LEU A N 1
ATOM 710 C CA . LEU A 1 97 ? 98.016 112.671 -0.732 1.00 39.55 97 LEU A CA 1
ATOM 711 C C . LEU A 1 97 ? 96.846 113.647 -0.602 1.00 42.64 97 LEU A C 1
ATOM 712 O O . LEU A 1 97 ? 96.323 114.124 -1.608 1.00 45.34 97 LEU A O 1
ATOM 717 N N . PHE A 1 98 ? 96.447 113.947 0.638 1.00 40.90 98 PHE A N 1
ATOM 718 C CA . PHE A 1 98 ? 95.266 114.774 0.870 1.00 37.39 98 PHE A CA 1
ATOM 719 C C . PHE A 1 98 ? 95.514 116.080 1.635 1.00 45.08 98 PHE A C 1
ATOM 720 O O . PHE A 1 98 ? 94.606 116.898 1.775 1.00 44.13 98 PHE A O 1
ATOM 728 N N . GLY A 1 99 ? 96.738 116.278 2.110 1.00 38.94 99 GLY A N 1
ATOM 729 C CA . GLY A 1 99 ? 97.071 117.497 2.832 1.00 45.33 99 GLY A CA 1
ATOM 730 C C . GLY A 1 99 ? 96.388 117.603 4.189 1.00 43.31 99 GLY A C 1
ATOM 731 O O . GLY A 1 99 ? 96.278 118.696 4.763 1.00 44.25 99 GLY A O 1
ATOM 732 N N . ASP A 1 100 ? 95.939 116.465 4.708 1.00 38.71 100 ASP A N 1
ATOM 733 C CA . ASP A 1 100 ? 95.233 116.412 5.980 1.00 39.46 100 ASP A CA 1
ATOM 734 C C . ASP A 1 100 ? 96.206 115.934 7.059 1.00 39.18 100 ASP A C 1
ATOM 735 O O . ASP A 1 100 ? 96.582 114.761 7.090 1.00 33.10 100 ASP A O 1
ATOM 740 N N . GLY A 1 101 ? 96.616 116.852 7.932 1.00 36.26 101 GLY A N 1
ATOM 741 C CA . GLY A 1 101 ? 97.697 116.584 8.863 1.00 31.06 101 GLY A CA 1
ATOM 742 C C . GLY A 1 101 ? 98.998 116.930 8.167 1.00 36.91 101 GLY A C 1
ATOM 743 O O . GLY A 1 101 ? 99.184 116.586 6.992 1.00 35.06 101 GLY A O 1
ATOM 744 N N . GLY A 1 102 ? 99.890 117.624 8.870 1.00 32.93 102 GLY A N 1
ATOM 745 C CA . GLY A 1 102 ? 101.143 118.054 8.271 1.00 36.18 102 GLY A CA 1
ATOM 746 C C . GLY A 1 102 ? 102.092 116.889 8.062 1.00 37.45 102 GLY A C 1
ATOM 747 O O . GLY A 1 102 ? 102.025 115.886 8.767 1.00 35.73 102 GLY A O 1
ATOM 748 N N . ILE A 1 103 ? 102.979 117.013 7.087 1.00 37.43 103 ILE A N 1
ATOM 749 C CA . ILE A 1 103 ? 103.926 115.944 6.791 1.00 41.33 103 ILE A CA 1
ATOM 750 C C . ILE A 1 103 ? 104.969 115.827 7.899 1.00 41.32 103 ILE A C 1
ATOM 751 O O . ILE A 1 103 ? 105.232 114.735 8.396 1.00 40.30 103 ILE A O 1
ATOM 756 N N . LEU A 1 104 ? 105.544 116.956 8.302 1.00 38.31 104 LEU A N 1
ATOM 757 C CA . LEU A 1 104 ? 106.503 116.959 9.403 1.00 40.06 104 LEU A CA 1
ATOM 758 C C . LEU A 1 104 ? 105.812 116.657 10.729 1.00 37.05 104 LEU A C 1
ATOM 759 O O . LEU A 1 104 ? 106.455 116.213 11.681 1.00 38.95 104 LEU A O 1
ATOM 764 N N . ALA A 1 105 ? 104.508 116.914 10.787 1.00 33.39 105 ALA A N 1
ATOM 765 C CA . ALA A 1 105 ? 103.706 116.614 11.976 1.00 34.02 105 ALA A CA 1
ATOM 766 C C . ALA A 1 105 ? 103.265 115.154 12.055 1.00 35.80 105 ALA A C 1
ATOM 767 O O . ALA A 1 105 ? 102.519 114.766 12.965 1.00 31.76 105 ALA A O 1
ATOM 769 N N . LEU A 1 106 ? 103.719 114.331 11.117 1.00 34.98 106 LEU A N 1
ATOM 770 C CA . LEU A 1 106 ? 103.277 112.929 11.097 1.00 33.38 106 LEU A CA 1
ATOM 771 C C . LEU A 1 106 ? 103.648 112.175 12.368 1.00 30.98 106 LEU A C 1
ATOM 772 O O . LEU A 1 106 ? 102.875 111.355 12.854 1.00 28.97 106 LEU A O 1
ATOM 777 N N . GLY A 1 107 ? 104.829 112.457 12.910 1.00 31.68 107 GLY A N 1
ATOM 778 C CA . GLY A 1 107 ? 105.222 111.843 14.164 1.00 30.30 107 GLY A CA 1
ATOM 779 C C . GLY A 1 107 ? 104.238 112.177 15.274 1.00 31.83 107 GLY A C 1
ATOM 780 O O . GLY A 1 107 ? 103.809 111.290 16.016 1.00 28.29 107 GLY A O 1
ATOM 781 N N . ALA A 1 108 ? 103.880 113.455 15.395 1.00 32.85 108 ALA A N 1
ATOM 782 C CA . ALA A 1 108 ? 102.929 113.880 16.426 1.00 32.07 108 ALA A CA 1
ATOM 783 C C . ALA A 1 108 ? 101.549 113.256 16.228 1.00 31.25 108 ALA A C 1
ATOM 784 O O . ALA A 1 108 ? 100.952 112.733 17.167 1.00 28.11 108 ALA A O 1
ATOM 786 N N . ASN A 1 109 ? 101.041 113.322 15.004 1.00 29.86 109 ASN A N 1
ATOM 787 C CA . ASN A 1 109 ? 99.710 112.800 14.718 1.00 29.11 109 ASN A CA 1
ATOM 788 C C . ASN A 1 109 ? 99.623 111.282 14.893 1.00 28.43 109 ASN A C 1
ATOM 789 O O . ASN A 1 109 ? 98.615 110.763 15.374 1.00 27.17 109 ASN A O 1
ATOM 794 N N . SER A 1 110 ? 100.672 110.565 14.503 1.00 30.76 110 SER A N 1
ATOM 795 C CA A SER A 1 110 ? 100.687 109.114 14.664 0.60 28.39 110 SER A CA 1
ATOM 796 C CA B SER A 1 110 ? 100.680 109.114 14.668 0.40 28.17 110 SER A CA 1
ATOM 797 C C . SER A 1 110 ? 100.852 108.761 16.136 1.00 27.80 110 SER A C 1
ATOM 798 O O . SER A 1 110 ? 100.235 107.823 16.634 1.00 29.39 110 SER A O 1
ATOM 803 N N . PHE A 1 111 ? 101.681 109.522 16.839 1.00 29.71 111 PHE A N 1
ATOM 804 C CA . PHE A 1 111 ? 101.820 109.273 18.278 1.00 32.06 111 PHE A CA 1
ATOM 805 C C . PHE A 1 111 ? 100.464 109.389 18.967 1.00 26.24 111 PHE A C 1
ATOM 806 O O . PHE A 1 111 ? 100.084 108.531 19.767 1.00 29.85 111 PHE A O 1
ATOM 814 N N . ASN A 1 112 ? 99.715 110.431 18.627 1.00 26.96 112 ASN A N 1
ATOM 815 C CA . ASN A 1 112 ? 98.408 110.650 19.241 1.00 27.65 112 ASN A CA 1
ATOM 816 C C . ASN A 1 112 ? 97.369 109.622 18.809 1.00 27.98 112 ASN A C 1
ATOM 817 O O . ASN A 1 112 ? 96.747 108.986 19.642 1.00 26.50 112 ASN A O 1
ATOM 822 N N . MET A 1 113 ? 97.173 109.480 17.505 1.00 24.27 113 MET A N 1
ATOM 823 C CA . MET A 1 113 ? 96.051 108.683 16.999 1.00 24.49 113 MET A CA 1
ATOM 824 C C . MET A 1 113 ? 96.414 107.237 16.717 1.00 29.46 113 MET A C 1
ATOM 825 O O . MET A 1 113 ? 95.536 106.384 16.656 1.00 26.37 113 MET A O 1
ATOM 830 N N . ALA A 1 114 ? 97.698 106.960 16.525 1.00 26.42 114 ALA A N 1
ATOM 831 C CA . ALA A 1 114 ? 98.107 105.593 16.201 1.00 26.75 114 ALA A CA 1
ATOM 832 C C . ALA A 1 114 ? 98.865 104.912 17.334 1.00 28.24 114 ALA A C 1
ATOM 833 O O . ALA A 1 114 ? 99.252 103.767 17.207 1.00 29.14 114 ALA A O 1
ATOM 835 N N . PHE A 1 115 ? 99.095 105.611 18.442 1.00 26.57 115 PHE A N 1
ATOM 836 C CA . PHE A 1 115 ? 99.701 104.949 19.588 1.00 25.97 115 PHE A CA 1
ATOM 837 C C . PHE A 1 115 ? 98.858 105.186 20.832 1.00 29.61 115 PHE A C 1
ATOM 838 O O . PHE A 1 115 ? 98.347 104.247 21.423 1.00 29.94 115 PHE A O 1
ATOM 846 N N . ILE A 1 116 ? 98.694 106.447 21.224 1.00 30.61 116 ILE A N 1
ATOM 847 C CA A ILE A 1 116 ? 97.941 106.748 22.439 0.59 30.41 116 ILE A CA 1
ATOM 848 C CA B ILE A 1 116 ? 97.932 106.774 22.430 0.41 30.44 116 ILE A CA 1
ATOM 849 C C . ILE A 1 116 ? 96.504 106.232 22.352 1.00 28.30 116 ILE A C 1
ATOM 850 O O . ILE A 1 116 ? 96.051 105.516 23.235 1.00 25.76 116 ILE A O 1
ATOM 859 N N . ALA A 1 117 ? 95.802 106.570 21.277 1.00 27.60 117 ALA A N 1
ATOM 860 C CA . ALA A 1 117 ? 94.415 106.132 21.132 1.00 30.06 117 ALA A CA 1
ATOM 861 C C . ALA A 1 117 ? 94.233 104.601 21.129 1.00 31.05 117 ALA A C 1
ATOM 862 O O . ALA A 1 117 ? 93.453 104.081 21.924 1.00 30.83 117 ALA A O 1
ATOM 864 N N . PRO A 1 118 ? 94.969 103.867 20.268 1.00 29.45 118 PRO A N 1
ATOM 865 C CA . PRO A 1 118 ? 94.716 102.416 20.320 1.00 28.16 118 PRO A CA 1
ATOM 866 C C . PRO A 1 118 ? 95.196 101.751 21.609 1.00 27.92 118 PRO A C 1
ATOM 867 O O . PRO A 1 118 ? 94.535 100.820 22.077 1.00 28.85 118 PRO A O 1
ATOM 871 N N . PHE A 1 119 ? 96.318 102.193 22.172 1.00 25.31 119 PHE A N 1
ATOM 872 C CA . PHE A 1 119 ? 96.831 101.516 23.370 1.00 30.42 119 PHE A CA 1
ATOM 873 C C . PHE A 1 119 ? 96.038 101.842 24.632 1.00 33.57 119 PHE A C 1
ATOM 874 O O . PHE A 1 119 ? 95.774 100.951 25.449 1.00 30.78 119 PHE A O 1
ATOM 882 N N . VAL A 1 120 ? 95.662 103.106 24.795 1.00 31.79 120 VAL A N 1
ATOM 883 C CA . VAL A 1 120 ? 94.786 103.475 25.908 1.00 32.19 120 VAL A CA 1
ATOM 884 C C . VAL A 1 120 ? 93.438 102.777 25.754 1.00 28.03 120 VAL A C 1
ATOM 885 O O . VAL A 1 120 ? 92.932 102.186 26.698 1.00 29.45 120 VAL A O 1
ATOM 889 N N . GLY A 1 121 ? 92.874 102.815 24.553 1.00 29.77 121 GLY A N 1
ATOM 890 C CA . GLY A 1 121 ? 91.580 102.190 24.324 1.00 28.38 121 GLY A CA 1
ATOM 891 C C . GLY A 1 121 ? 91.628 100.698 24.579 1.00 31.12 121 GLY A C 1
ATOM 892 O O . GLY A 1 121 ? 90.714 100.126 25.174 1.00 31.06 121 GLY A O 1
ATOM 893 N N . TYR A 1 122 ? 92.697 100.057 24.116 1.00 30.27 122 TYR A N 1
ATOM 894 C CA . TYR A 1 122 ? 92.864 98.624 24.346 1.00 31.63 122 TYR A CA 1
ATOM 895 C C . TYR A 1 122 ? 92.985 98.304 25.844 1.00 30.35 122 TYR A C 1
ATOM 896 O O . TYR A 1 122 ? 92.384 97.339 26.336 1.00 33.37 122 TYR A O 1
ATOM 905 N N . GLY A 1 123 ? 93.761 99.109 26.561 1.00 31.39 123 GLY A N 1
ATOM 906 C CA . GLY A 1 123 ? 93.934 98.900 27.993 1.00 36.66 123 GLY A CA 1
ATOM 907 C C . GLY A 1 123 ? 92.619 99.039 28.740 1.00 32.06 123 GLY A C 1
ATOM 908 O O . GLY A 1 123 ? 92.299 98.226 29.606 1.00 35.24 123 GLY A O 1
ATOM 909 N N . ILE 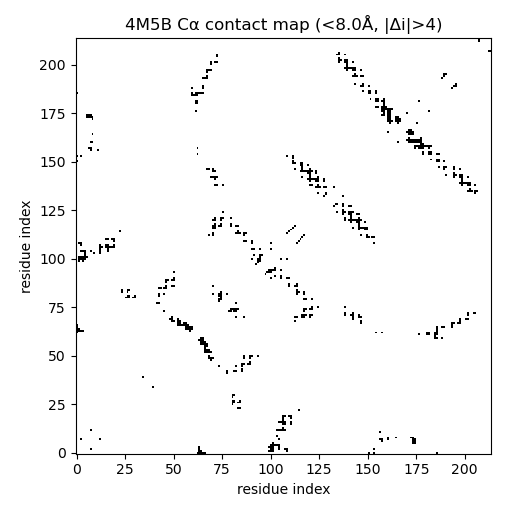A 1 124 ? 91.846 100.063 28.391 1.00 30.09 124 ILE A N 1
ATOM 910 C CA . ILE A 1 124 ? 90.544 100.286 29.020 1.00 30.40 124 ILE A CA 1
ATOM 911 C C . ILE A 1 124 ? 89.596 99.154 28.645 1.00 32.10 124 ILE A C 1
ATOM 912 O O . ILE A 1 124 ? 88.861 98.623 29.486 1.00 35.38 124 ILE A O 1
ATOM 917 N N . TYR A 1 125 ? 89.631 98.757 27.376 1.00 28.03 125 TYR A N 1
ATOM 918 C CA . TYR A 1 125 ? 88.899 97.564 26.942 1.00 31.29 125 TYR A CA 1
ATOM 919 C C . TYR A 1 125 ? 89.189 96.330 27.803 1.00 33.69 125 TYR A C 1
ATOM 920 O O . TYR A 1 125 ? 88.271 95.662 28.285 1.00 33.71 125 TYR A O 1
ATOM 929 N N . ARG A 1 126 ? 90.465 96.015 27.986 1.00 37.81 126 ARG A N 1
ATOM 930 C CA . ARG A 1 126 ? 90.834 94.866 28.805 1.00 37.95 126 ARG A CA 1
ATOM 931 C C . ARG A 1 126 ? 90.368 95.030 30.253 1.00 39.75 126 ARG A C 1
ATOM 932 O O . ARG A 1 126 ? 89.972 94.057 30.898 1.00 42.45 126 ARG A O 1
ATOM 940 N N . LEU A 1 127 ? 90.401 96.258 30.753 1.00 39.78 127 LEU A N 1
ATOM 941 C CA . LEU A 1 127 ? 89.963 96.538 32.123 1.00 41.73 127 LEU A CA 1
ATOM 942 C C . LEU A 1 127 ? 88.470 96.263 32.278 1.00 44.04 127 LEU A C 1
ATOM 943 O O . LEU A 1 127 ? 88.036 95.610 33.240 1.00 41.20 127 LEU A O 1
ATOM 948 N N . MET A 1 128 ? 87.690 96.750 31.316 1.00 40.45 128 MET A N 1
ATOM 949 C CA . MET A 1 128 ? 86.242 96.553 31.317 1.00 38.72 128 MET A CA 1
ATOM 950 C C . MET A 1 128 ? 85.866 95.072 31.185 1.00 40.32 128 MET A C 1
ATOM 951 O O . MET A 1 128 ? 84.915 94.608 31.816 1.00 40.89 128 MET A O 1
ATOM 956 N N . LEU A 1 129 ? 86.617 94.328 30.372 1.00 38.39 129 LEU A N 1
ATOM 957 C CA . LEU A 1 129 ? 86.396 92.884 30.253 1.00 40.13 129 LEU A CA 1
ATOM 958 C C . LEU A 1 129 ? 86.640 92.180 31.577 1.00 49.06 129 LEU A C 1
ATOM 959 O O . LEU A 1 129 ? 85.905 91.258 31.938 1.00 44.53 129 LEU A O 1
ATOM 964 N N . SER A 1 130 ? 87.669 92.610 32.304 1.00 46.07 130 SER A N 1
ATOM 965 C CA . SER A 1 130 ? 87.992 91.977 33.589 1.00 49.68 130 SER A CA 1
ATOM 966 C C . SER A 1 130 ? 86.915 92.253 34.630 1.00 48.09 130 SER A C 1
ATOM 967 O O . SER A 1 130 ? 86.839 91.571 35.648 1.00 52.44 130 SER A O 1
ATOM 970 N N . LEU A 1 131 ? 86.092 93.265 34.377 1.00 44.87 131 LEU A N 1
ATOM 971 C CA . LEU A 1 131 ? 84.953 93.574 35.235 1.00 49.84 131 LEU A CA 1
ATOM 972 C C . LEU A 1 131 ? 83.675 92.889 34.751 1.00 54.65 131 LEU A C 1
ATOM 973 O O . LEU A 1 131 ? 82.572 93.237 35.177 1.00 53.68 131 LEU A O 1
ATOM 978 N N . LYS A 1 132 ? 83.841 91.924 33.850 1.00 49.97 132 LYS A N 1
ATOM 979 C CA . LYS A 1 132 ? 82.738 91.136 33.292 1.00 50.01 132 LYS A CA 1
ATOM 980 C C . LYS A 1 132 ? 81.719 91.929 32.455 1.00 50.62 132 LYS A C 1
ATOM 981 O O . LYS A 1 132 ? 80.574 91.503 32.313 1.00 54.47 132 LYS A O 1
ATOM 987 N N . LEU A 1 133 ? 82.129 93.067 31.901 1.00 42.07 133 LEU A N 1
ATOM 988 C CA . LEU A 1 133 ? 81.316 93.744 30.889 1.00 43.42 133 LEU A CA 1
ATOM 989 C C . LEU A 1 133 ? 81.477 93.011 29.558 1.00 43.20 133 LEU A C 1
ATOM 990 O O . LEU A 1 133 ? 82.547 92.482 29.271 1.00 46.43 133 LEU A O 1
ATOM 995 N N . ASN A 1 134 ? 80.426 92.979 28.744 1.00 46.11 134 ASN A N 1
ATOM 996 C CA . ASN A 1 134 ? 80.515 92.293 27.457 1.00 48.00 134 ASN A CA 1
ATOM 997 C C . ASN A 1 134 ? 81.487 93.011 26.524 1.00 40.97 134 ASN A C 1
ATOM 998 O O . ASN A 1 134 ? 81.895 94.144 26.793 1.00 37.46 134 ASN A O 1
ATOM 1003 N N . LYS A 1 135 ? 81.880 92.350 25.440 1.00 39.25 135 LYS A N 1
ATOM 1004 C CA . LYS A 1 135 ? 82.877 92.941 24.545 1.00 38.78 135 LYS A CA 1
ATOM 1005 C C . LYS A 1 135 ? 82.370 94.185 23.823 1.00 37.13 135 LYS A C 1
ATOM 1006 O O . LYS A 1 135 ? 83.142 95.110 23.576 1.00 37.79 135 LYS A O 1
ATOM 1012 N N . VAL A 1 136 ? 81.085 94.213 23.473 1.00 35.71 136 VAL A N 1
ATOM 1013 C CA . VAL A 1 136 ? 80.541 95.390 22.778 1.00 34.21 136 VAL A CA 1
ATOM 1014 C C . VAL A 1 136 ? 80.668 96.636 23.655 1.00 34.38 136 VAL A C 1
ATOM 1015 O O . VAL A 1 136 ? 81.193 97.662 23.229 1.00 33.78 136 VAL A O 1
ATOM 1019 N N . LEU A 1 137 ? 80.222 96.521 24.899 1.00 34.23 137 LEU A N 1
ATOM 1020 C CA . LEU A 1 137 ? 80.305 97.632 25.847 1.00 38.47 137 LEU A CA 1
ATOM 1021 C C . LEU A 1 137 ? 81.741 97.995 26.187 1.00 35.47 137 LEU A C 1
ATOM 1022 O O . LEU A 1 137 ? 82.092 99.172 26.259 1.00 34.80 137 LEU A O 1
ATOM 1027 N N . SER A 1 138 ? 82.569 96.979 26.407 1.00 34.81 138 SER A N 1
ATOM 1028 C CA . SER A 1 138 ? 83.960 97.205 26.781 1.00 31.86 138 SER A CA 1
ATOM 1029 C C . SER A 1 138 ? 84.702 97.936 25.666 1.00 34.44 138 SER A C 1
ATOM 1030 O O . SER A 1 138 ? 85.488 98.845 25.930 1.00 32.93 138 SER A O 1
ATOM 1033 N N . SER A 1 139 ? 84.449 97.539 24.416 1.00 30.94 139 SER A N 1
ATOM 1034 C CA . SER A 1 139 ? 85.105 98.191 23.289 1.00 29.37 139 SER A CA 1
ATOM 1035 C C . SER A 1 139 ? 84.640 99.642 23.107 1.00 30.21 139 SER A C 1
ATOM 1036 O O . SER A 1 139 ? 85.435 100.503 22.769 1.00 29.17 139 SER A O 1
ATOM 1039 N N . ALA A 1 140 ? 83.354 99.902 23.324 1.00 32.30 140 ALA A N 1
ATOM 1040 C CA . ALA A 1 140 ? 82.806 101.253 23.180 1.00 32.27 140 ALA A CA 1
ATOM 1041 C C . ALA A 1 140 ? 83.394 102.204 24.225 1.00 31.35 140 ALA A C 1
ATOM 1042 O O . ALA A 1 140 ? 83.792 103.330 23.909 1.00 31.78 140 ALA A O 1
ATOM 1044 N N . ILE A 1 141 ? 83.439 101.747 25.471 1.00 29.82 141 ILE A N 1
ATOM 1045 C CA . ILE A 1 141 ? 84.037 102.528 26.560 1.00 28.14 141 ILE A CA 1
ATOM 1046 C C . ILE A 1 141 ? 85.523 102.755 26.301 1.00 31.27 141 ILE A C 1
ATOM 1047 O O . ILE A 1 141 ? 86.033 103.868 26.457 1.00 31.50 141 ILE A O 1
ATOM 1052 N N . GLY A 1 142 ? 86.224 101.698 25.900 1.00 29.94 142 GLY A N 1
ATOM 1053 C CA . GLY A 1 142 ? 87.617 101.841 25.513 1.00 27.92 142 GLY A CA 1
ATOM 1054 C C . GLY A 1 142 ? 87.793 102.843 24.377 1.00 31.90 142 GLY A C 1
ATOM 1055 O O . GLY A 1 142 ? 88.732 103.645 24.389 1.00 30.61 142 GLY A O 1
ATOM 1056 N N . GLY A 1 143 ? 86.895 102.804 23.392 1.00 26.30 143 GLY A N 1
ATOM 1057 C CA . GLY A 1 143 ? 86.947 103.747 22.272 1.00 26.86 143 GLY A CA 1
ATOM 1058 C C . GLY A 1 143 ? 86.838 105.194 22.728 1.00 30.70 143 GLY A C 1
ATOM 1059 O O . GLY A 1 143 ? 87.585 106.073 22.281 1.00 27.57 143 GLY A O 1
ATOM 1060 N N . TYR A 1 144 ? 85.893 105.437 23.628 1.00 29.44 144 TYR A N 1
ATOM 1061 C CA . TYR A 1 144 ? 85.665 106.776 24.184 1.00 28.49 144 TYR A CA 1
ATOM 1062 C C . TYR A 1 144 ? 86.908 107.295 24.908 1.00 30.98 144 TYR A C 1
ATOM 1063 O O . TYR A 1 144 ? 87.369 108.426 24.683 1.00 30.20 144 TYR A O 1
ATOM 1072 N N . VAL A 1 145 ? 87.447 106.473 25.796 1.00 27.96 145 VAL A N 1
ATOM 1073 C CA . VAL A 1 145 ? 88.585 106.909 26.594 1.00 28.31 145 VAL A CA 1
ATOM 1074 C C . VAL A 1 145 ? 89.818 107.090 25.723 1.00 27.17 145 VAL A C 1
ATOM 1075 O O . VAL A 1 145 ? 90.551 108.072 25.858 1.00 27.31 145 VAL A O 1
ATOM 1079 N N . GLY A 1 146 ? 90.048 106.143 24.821 1.00 27.12 146 GLY A N 1
ATOM 1080 C CA . GLY A 1 146 ? 91.181 106.241 23.925 1.00 27.13 146 GLY A CA 1
ATOM 1081 C C . GLY A 1 146 ? 91.194 107.497 23.062 1.00 28.09 146 GLY A C 1
ATOM 1082 O O . GLY A 1 146 ? 92.231 108.153 22.922 1.00 26.89 146 GLY A O 1
ATOM 1083 N N . ILE A 1 147 ? 90.063 107.836 22.454 1.00 26.40 147 ILE A N 1
ATOM 1084 C CA . ILE A 1 147 ? 90.067 109.001 21.565 1.00 26.41 147 ILE A CA 1
ATOM 1085 C C . ILE A 1 147 ? 90.234 110.289 22.371 1.00 27.58 147 ILE A C 1
ATOM 1086 O O . ILE A 1 147 ? 90.864 111.249 21.912 1.00 26.99 147 ILE A O 1
ATOM 1091 N N . ASN A 1 148 ? 89.692 110.301 23.583 1.00 27.28 1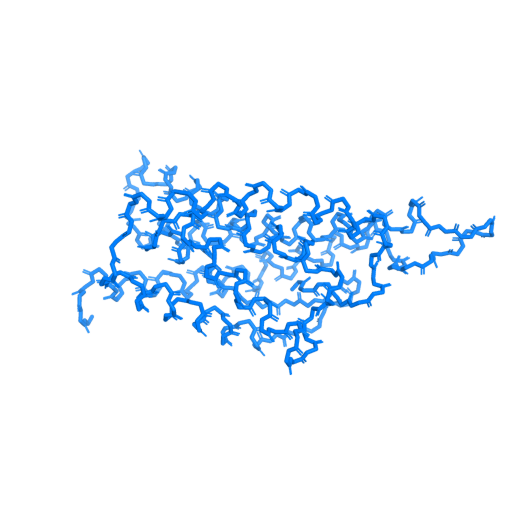48 ASN A N 1
ATOM 1092 C CA . ASN A 1 148 ? 89.873 111.461 24.462 1.00 27.31 148 ASN A CA 1
ATOM 1093 C C . ASN A 1 148 ? 91.296 111.607 24.980 1.00 28.27 148 ASN A C 1
ATOM 1094 O O . ASN A 1 148 ? 91.799 112.727 25.093 1.00 28.29 148 ASN A O 1
ATOM 1099 N N . ALA A 1 149 ? 91.961 110.484 25.262 1.00 26.58 149 ALA A N 1
ATOM 1100 C CA . ALA A 1 149 ? 93.382 110.545 25.610 1.00 29.43 149 ALA A CA 1
ATOM 1101 C C . ALA A 1 149 ? 94.207 111.121 24.449 1.00 28.79 149 ALA A C 1
ATOM 1102 O O . ALA A 1 149 ? 95.147 111.885 24.661 1.00 25.94 149 ALA A O 1
ATOM 1104 N N . ALA A 1 150 ? 93.876 110.728 23.219 1.00 25.65 150 ALA A N 1
ATOM 1105 C CA . ALA A 1 150 ? 94.573 111.251 22.045 1.00 26.21 150 ALA A CA 1
ATOM 1106 C C . ALA A 1 150 ? 94.289 112.745 21.856 1.00 27.50 150 ALA A C 1
ATOM 1107 O O . ALA A 1 150 ? 95.172 113.521 21.497 1.00 25.44 150 ALA A O 1
ATOM 1109 N N . ALA A 1 151 ? 93.050 113.152 22.100 1.00 23.26 151 ALA A N 1
ATOM 1110 C CA . ALA A 1 151 ? 92.687 114.564 22.017 1.00 26.29 151 ALA A CA 1
ATOM 1111 C C . ALA A 1 151 ? 93.424 115.376 23.079 1.00 26.08 151 ALA A C 1
ATOM 1112 O O . ALA A 1 151 ? 93.829 116.509 22.821 1.00 26.02 151 ALA A O 1
ATOM 1114 N N . LEU A 1 152 ? 93.606 114.793 24.265 1.00 24.86 152 LEU A N 1
ATOM 1115 C CA . LEU A 1 152 ? 94.298 115.485 25.352 1.00 23.25 152 LEU A CA 1
ATOM 1116 C C . LEU A 1 152 ? 95.764 115.662 24.995 1.00 26.50 152 LEU A C 1
ATOM 1117 O O . LEU A 1 152 ? 96.313 116.744 25.161 1.00 24.78 152 LEU A O 1
ATOM 1122 N N . ALA A 1 153 ? 96.392 114.611 24.466 1.00 27.14 153 ALA A N 1
ATOM 1123 C CA . ALA A 1 153 ? 97.779 114.728 24.001 1.00 24.00 153 ALA A CA 1
ATOM 1124 C C . ALA A 1 153 ? 97.906 115.793 22.925 1.00 24.55 153 ALA A C 1
ATOM 1125 O O . ALA A 1 153 ? 98.850 116.571 22.937 1.00 26.89 153 ALA A O 1
ATOM 1127 N N . THR A 1 154 ? 96.976 115.801 21.974 1.00 22.93 154 THR A N 1
ATOM 1128 C CA . THR A 1 154 ? 96.999 116.815 20.923 1.00 23.63 154 THR A CA 1
ATOM 1129 C C . THR A 1 154 ? 96.929 118.222 21.528 1.00 26.27 154 THR A C 1
ATOM 1130 O O . THR A 1 154 ? 97.693 119.118 21.149 1.00 27.18 154 THR A O 1
ATOM 1134 N N . ALA A 1 155 ? 96.001 118.413 22.457 1.00 26.10 155 ALA A N 1
ATOM 1135 C CA . ALA A 1 155 ? 95.811 119.728 23.090 1.00 27.81 155 ALA A CA 1
ATOM 1136 C C . ALA A 1 155 ? 97.044 120.177 23.864 1.00 26.71 155 ALA A C 1
ATOM 1137 O O . ALA A 1 155 ? 97.382 121.370 23.893 1.00 27.36 155 ALA A O 1
ATOM 1139 N N . ILE A 1 156 ? 97.717 119.229 24.506 1.00 24.21 156 ILE A N 1
ATOM 1140 C CA . ILE A 1 156 ? 98.905 119.568 25.291 1.00 25.60 156 ILE A CA 1
ATOM 1141 C C . ILE A 1 156 ? 100.063 119.939 24.371 1.00 25.32 156 ILE A C 1
ATOM 1142 O O . ILE A 1 156 ? 100.761 120.932 24.601 1.00 26.53 1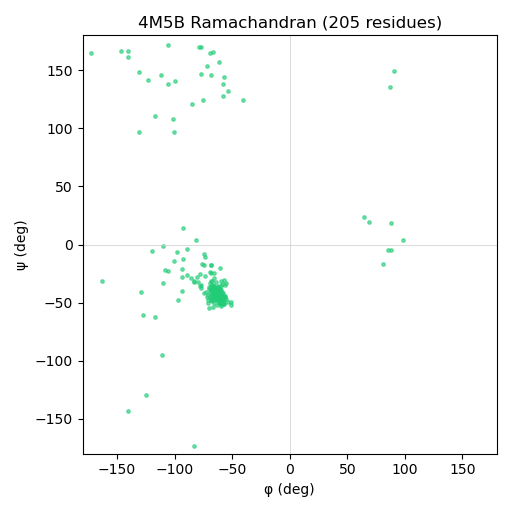56 ILE A O 1
ATOM 1147 N N . GLU A 1 157 ? 100.267 119.149 23.320 1.00 24.21 157 GLU A N 1
ATOM 1148 C CA . GLU A 1 157 ? 101.294 119.477 22.323 1.00 26.85 157 GLU A CA 1
ATOM 1149 C C . GLU A 1 157 ? 101.060 120.862 21.718 1.00 28.79 157 GLU A C 1
ATOM 1150 O O . GLU A 1 157 ? 101.994 121.646 21.564 1.00 28.46 157 GLU A O 1
ATOM 1156 N N . LEU A 1 158 ? 99.810 121.161 21.378 1.00 26.80 158 LEU A N 1
ATOM 1157 C CA . LEU A 1 158 ? 99.459 122.479 20.835 1.00 27.64 158 LEU A CA 1
ATOM 1158 C C . LEU A 1 158 ? 99.654 123.597 21.866 1.00 29.12 158 LEU A C 1
ATOM 1159 O O . LEU A 1 158 ? 100.307 124.604 21.591 1.00 29.24 158 LEU A O 1
ATOM 1164 N N . GLY A 1 159 ? 99.105 123.402 23.065 1.00 28.22 159 GLY A N 1
ATOM 1165 C CA . GLY A 1 159 ? 99.097 124.440 24.095 1.00 24.87 159 GLY A CA 1
ATOM 1166 C C . GLY A 1 159 ? 100.466 124.817 24.618 1.00 27.29 159 GLY A C 1
ATOM 1167 O O . GLY A 1 159 ? 100.675 125.924 25.120 1.00 27.58 159 GLY A O 1
ATOM 1168 N N . LEU A 1 160 ? 101.412 123.895 24.508 1.00 27.19 160 LEU A N 1
ATOM 1169 C CA . LEU A 1 160 ? 102.785 124.193 24.905 1.00 28.76 160 LEU A CA 1
ATOM 1170 C C . LEU A 1 160 ? 103.508 125.091 23.905 1.00 27.94 160 LEU A C 1
ATOM 1171 O O . LEU A 1 160 ? 104.539 125.672 24.234 1.00 29.98 160 LEU A O 1
ATOM 1176 N N . GLN A 1 161 ? 102.990 125.193 22.683 1.00 29.76 161 GLN A N 1
ATOM 1177 C CA . GLN A 1 161 ? 103.699 125.954 21.639 1.00 32.28 161 GLN A CA 1
ATOM 1178 C C . GLN A 1 161 ? 103.937 127.440 21.964 1.00 33.71 161 GLN A C 1
ATOM 1179 O O . GLN A 1 161 ? 105.065 127.906 21.871 1.00 35.16 161 GLN A O 1
ATOM 1185 N N . PRO A 1 162 ? 102.885 128.185 22.354 1.00 30.83 162 PRO A N 1
ATOM 1186 C CA . PRO A 1 162 ? 103.171 129.593 22.652 1.00 35.82 162 PRO A CA 1
ATOM 1187 C C . PRO A 1 162 ? 104.022 129.760 23.909 1.00 37.04 162 PRO A C 1
ATOM 1188 O O . PRO A 1 162 ? 104.712 130.750 24.049 1.00 37.44 162 PRO A O 1
ATOM 1192 N N . LEU A 1 163 ? 103.986 128.787 24.812 1.00 31.51 163 LEU A N 1
ATOM 1193 C CA . LEU A 1 163 ? 104.788 128.875 26.023 1.00 36.29 163 LEU A CA 1
ATOM 1194 C C . LEU A 1 163 ? 106.253 128.649 25.700 1.00 29.91 163 LEU A C 1
ATOM 1195 O O . LEU A 1 163 ? 107.124 129.299 26.252 1.00 36.51 163 LEU A O 1
ATOM 1200 N N . LEU A 1 164 ? 106.524 127.693 24.818 1.00 31.79 164 LEU A N 1
ATOM 1201 C CA . LEU A 1 164 ? 107.898 127.283 24.552 1.00 37.19 164 LEU A CA 1
ATOM 1202 C C . LEU A 1 164 ? 108.535 128.012 23.368 1.00 42.26 164 LEU A C 1
ATOM 1203 O O . LEU A 1 164 ? 109.751 128.192 23.329 1.00 40.75 164 LEU A O 1
ATOM 1208 N N . PHE A 1 165 ? 107.713 128.436 22.414 1.00 37.29 165 PHE A N 1
ATOM 1209 C CA . PHE A 1 165 ? 108.229 128.999 21.170 1.00 37.72 165 PHE A CA 1
ATOM 1210 C C . PHE A 1 165 ? 107.555 130.317 20.813 1.00 35.95 165 PHE A C 1
ATOM 1211 O O . PHE A 1 165 ? 106.467 130.346 20.233 1.00 36.31 165 PHE A O 1
ATOM 1219 N N . HIS A 1 166 ? 108.214 131.403 21.180 1.00 38.10 166 HIS A N 1
ATOM 1220 C CA . HIS A 1 166 ? 107.715 132.741 20.899 1.00 42.39 166 HIS A CA 1
ATOM 1221 C C . HIS A 1 166 ? 108.872 133.688 20.651 1.00 46.16 166 HIS A C 1
ATOM 1222 O O . HIS A 1 166 ? 110.019 133.365 20.959 1.00 43.51 166 HIS A O 1
ATOM 1229 N N . THR A 1 167 ? 108.567 134.864 20.108 1.00 43.62 167 THR A N 1
ATOM 1230 C CA . THR A 1 167 ? 109.574 135.876 19.868 1.00 45.30 167 THR A CA 1
ATOM 1231 C C . THR A 1 167 ? 109.900 136.541 21.192 1.00 47.74 167 THR A C 1
ATOM 1232 O O . THR A 1 167 ? 109.197 136.337 22.186 1.00 47.17 167 THR A O 1
ATOM 1236 N N . ALA A 1 168 ? 110.952 137.348 21.198 1.00 49.54 168 ALA A N 1
ATOM 1237 C CA . ALA A 1 168 ? 111.334 138.113 22.378 1.00 51.83 168 ALA A CA 1
ATOM 1238 C C . ALA A 1 168 ? 110.226 139.072 22.822 1.00 62.88 168 ALA A C 1
ATOM 1239 O O . ALA A 1 168 ? 110.215 139.521 23.968 1.00 70.85 168 ALA A O 1
ATOM 1241 N N . ASN A 1 169 ? 109.306 139.393 21.915 1.00 50.72 169 ASN A N 1
ATOM 1242 C CA . ASN A 1 169 ? 108.176 140.256 22.253 1.00 52.79 169 ASN A CA 1
ATOM 1243 C C . ASN A 1 169 ? 106.968 139.464 22.778 1.00 48.78 169 ASN A C 1
ATOM 1244 O O . ASN A 1 169 ? 105.959 140.049 23.170 1.00 54.68 169 ASN A O 1
ATOM 1249 N N . GLY A 1 170 ? 107.075 138.138 22.770 1.00 42.84 170 GLY A N 1
ATOM 1250 C CA . GLY A 1 170 ? 106.043 137.272 23.327 1.00 41.10 170 GLY A CA 1
ATOM 1251 C C . GLY A 1 170 ? 105.077 136.700 22.305 1.00 42.91 170 GLY A C 1
ATOM 1252 O O . GLY A 1 170 ? 104.127 136.003 22.660 1.00 49.48 170 GLY A O 1
ATOM 1253 N N . THR A 1 171 ? 105.323 136.989 21.030 1.00 43.49 171 THR A N 1
ATOM 1254 C CA . THR A 1 171 ? 104.473 136.502 19.949 1.00 40.85 171 THR A CA 1
ATOM 1255 C C . THR A 1 171 ? 104.725 135.030 19.666 1.00 41.70 171 THR A C 1
ATOM 1256 O O . THR A 1 171 ? 105.857 134.646 19.391 1.00 40.98 171 THR A O 1
ATOM 1260 N N . PRO A 1 172 ? 103.667 134.202 19.713 1.00 42.09 172 PRO A N 1
ATOM 1261 C CA . PRO A 1 172 ? 103.791 132.769 19.412 1.00 41.25 172 PRO A CA 1
ATOM 1262 C C . PRO A 1 172 ? 104.345 132.559 18.006 1.00 42.15 172 PRO A C 1
ATOM 1263 O O . PRO A 1 172 ? 103.952 133.277 17.089 1.00 40.68 172 PRO A O 1
ATOM 1267 N N . LEU A 1 173 ? 105.258 131.609 17.839 1.00 40.14 173 LEU A N 1
ATOM 1268 C CA . LEU A 1 173 ? 105.847 131.368 16.522 1.00 42.03 173 LEU A CA 1
ATOM 1269 C C . LEU A 1 173 ? 105.027 130.355 15.741 1.00 42.08 173 LEU A C 1
ATOM 1270 O O . LEU A 1 173 ? 105.039 130.352 14.519 1.00 39.50 173 LEU A O 1
ATOM 1275 N N . TYR A 1 174 ? 104.322 129.487 16.461 1.00 34.05 174 TYR A N 1
ATOM 1276 C CA . TYR A 1 174 ? 103.529 128.428 15.844 1.00 32.28 174 TYR A CA 1
ATOM 1277 C C . TYR A 1 174 ? 102.089 128.530 16.345 1.00 35.17 174 TYR A C 1
ATOM 1278 O O . TYR A 1 174 ? 101.503 129.616 16.295 1.00 36.74 174 TYR A O 1
ATOM 1287 N N . PHE A 1 175 ? 101.512 127.432 16.816 1.00 34.12 175 PHE A N 1
ATOM 1288 C CA . PHE A 1 175 ? 100.161 127.494 17.367 1.00 31.81 175 PHE A CA 1
ATOM 1289 C C . PHE A 1 175 ? 100.115 128.582 18.436 1.00 32.49 175 PHE A C 1
ATOM 1290 O O . PHE A 1 175 ? 101.009 128.660 19.277 1.00 32.94 175 PHE A O 1
ATOM 1298 N N . PRO A 1 176 ? 99.103 129.460 18.371 1.00 33.21 176 PRO A N 1
ATOM 1299 C CA . PRO A 1 176 ? 99.153 130.676 19.193 1.00 33.48 176 PRO A CA 1
ATOM 1300 C C . PRO A 1 176 ? 98.369 130.604 20.498 1.00 37.26 176 PRO A C 1
ATOM 1301 O O . PRO A 1 176 ? 98.475 131.537 21.286 1.00 36.67 176 PRO A O 1
ATOM 1305 N N . TYR A 1 177 ? 97.614 129.533 20.730 1.00 33.49 177 TYR A N 1
ATOM 1306 C CA . TYR A 1 177 ? 96.766 129.458 21.920 1.00 34.76 177 TYR A CA 1
ATOM 1307 C C . TYR A 1 177 ? 97.369 128.505 22.948 1.00 30.45 177 TYR A C 1
ATOM 1308 O O . TYR A 1 177 ? 97.849 127.443 22.591 1.00 30.93 177 TYR A O 1
ATOM 1317 N N . GLY A 1 178 ? 97.325 128.894 24.218 1.00 33.03 178 GLY A N 1
ATOM 1318 C CA . GLY A 1 178 ? 97.917 128.092 25.277 1.00 31.16 178 GLY A CA 1
ATOM 1319 C C . GLY A 1 178 ? 97.026 126.967 25.772 1.00 30.86 178 GLY A C 1
ATOM 1320 O O . GLY A 1 178 ? 95.963 126.694 25.215 1.00 29.34 178 GLY A O 1
ATOM 1321 N N . LEU A 1 179 ? 97.485 126.298 26.826 1.00 29.24 179 LEU A N 1
ATOM 1322 C CA . LEU A 1 179 ? 96.753 125.180 27.411 1.00 30.81 179 LEU A CA 1
ATOM 1323 C C . LEU A 1 179 ? 95.362 125.590 27.900 1.00 26.74 179 LEU A C 1
ATOM 1324 O O . LEU A 1 179 ? 94.418 124.804 27.798 1.00 29.80 179 LEU A O 1
ATOM 1329 N N . ASN A 1 180 ? 95.246 126.815 28.421 1.00 26.36 180 ASN A N 1
ATOM 1330 C CA . ASN A 1 180 ? 93.973 127.355 28.909 1.00 29.32 180 ASN A CA 1
ATOM 1331 C C . ASN A 1 180 ? 92.903 127.342 27.832 1.00 31.63 180 ASN A C 1
ATOM 1332 O O . ASN A 1 180 ? 91.710 127.242 28.124 1.00 30.11 180 ASN A O 1
ATOM 1337 N N . VAL A 1 181 ? 93.336 127.481 26.585 1.00 29.33 181 VAL A N 1
ATOM 1338 C CA . VAL A 1 181 ? 92.412 127.471 25.462 1.00 27.79 181 VAL A CA 1
ATOM 1339 C C . VAL A 1 181 ? 92.320 126.091 24.805 1.00 29.17 181 VAL A C 1
ATOM 1340 O O . VAL A 1 181 ? 91.223 125.585 24.535 1.00 29.31 181 VAL A O 1
ATOM 1344 N N . ALA A 1 182 ? 93.469 125.480 24.541 1.00 26.92 182 ALA A N 1
ATOM 1345 C CA . ALA A 1 182 ? 93.492 124.269 23.722 1.00 25.64 182 ALA A CA 1
ATOM 1346 C C . ALA A 1 182 ? 92.848 123.081 24.438 1.00 28.77 182 ALA A C 1
ATOM 1347 O O . ALA A 1 182 ? 92.159 122.259 23.824 1.00 27.28 182 ALA A O 1
ATOM 1349 N N . ILE A 1 183 ? 93.098 122.972 25.733 1.00 26.08 183 ILE A N 1
ATOM 1350 C CA . ILE A 1 183 ? 92.554 121.831 26.464 1.00 24.91 183 ILE A CA 1
ATOM 1351 C C . ILE A 1 183 ? 91.024 121.885 26.543 1.00 26.59 183 ILE A C 1
ATOM 1352 O O . ILE A 1 183 ? 90.369 120.924 26.153 1.00 28.47 183 ILE A O 1
ATOM 1357 N N . PRO A 1 184 ? 90.447 123.004 27.037 1.00 26.08 184 PRO A N 1
ATOM 1358 C CA . PRO A 1 184 ? 88.980 123.035 27.034 1.00 30.78 184 PRO A CA 1
ATOM 1359 C C . PRO A 1 184 ? 88.364 122.894 25.646 1.00 34.12 184 PRO A C 1
ATOM 1360 O O . PRO A 1 184 ? 87.345 122.215 25.516 1.00 32.35 184 PRO A O 1
ATOM 1364 N N . ALA A 1 185 ? 88.962 123.508 24.628 1.00 30.03 185 ALA A N 1
ATOM 1365 C CA . ALA A 1 185 ? 88.414 123.399 23.273 1.00 33.56 185 ALA A CA 1
ATOM 1366 C C . ALA A 1 185 ? 88.432 121.961 22.754 1.00 29.01 185 ALA A C 1
ATOM 1367 O O . ALA A 1 185 ? 87.413 121.448 22.291 1.00 27.59 185 ALA A O 1
ATOM 1369 N N . MET A 1 186 ? 89.588 121.310 22.815 1.00 27.87 186 MET A N 1
ATOM 1370 C CA . MET A 1 186 ? 89.701 119.964 22.249 1.00 29.56 186 MET A CA 1
ATOM 1371 C C . MET A 1 186 ? 88.921 118.951 23.082 1.00 30.37 186 MET A C 1
ATOM 1372 O O . MET A 1 186 ? 88.296 118.034 22.537 1.00 31.06 186 MET A O 1
ATOM 1377 N N . MET A 1 187 ? 88.951 119.114 24.397 1.00 27.54 187 MET A N 1
ATOM 1378 C CA . MET A 1 187 ? 88.314 118.118 25.263 1.00 30.32 187 MET A CA 1
ATOM 1379 C C . MET A 1 187 ? 86.800 118.262 25.288 1.00 33.03 187 MET A C 1
ATOM 1380 O O . MET A 1 187 ? 86.095 117.261 25.330 1.00 32.71 187 MET A O 1
ATOM 1385 N N . PHE A 1 188 ? 86.290 119.491 25.256 1.00 30.16 188 PHE A N 1
ATOM 1386 C CA . PHE A 1 188 ? 84.842 119.641 25.153 1.00 33.56 188 PHE A CA 1
ATOM 1387 C C . PHE A 1 188 ? 84.283 118.915 23.916 1.00 34.51 188 PHE A C 1
ATOM 1388 O O . PHE A 1 188 ? 83.280 118.208 24.005 1.00 34.85 188 PHE A O 1
ATOM 1396 N N . ALA A 1 189 ? 84.941 119.082 22.774 1.00 30.71 189 ALA A N 1
ATOM 1397 C CA . ALA A 1 189 ? 84.480 118.458 21.534 1.00 30.23 189 ALA A CA 1
ATOM 1398 C C . ALA A 1 189 ? 84.561 116.933 21.584 1.00 31.43 189 ALA A C 1
ATOM 1399 O O . ALA A 1 189 ? 83.680 116.233 21.084 1.00 33.94 189 ALA A O 1
ATOM 1401 N N . HIS A 1 190 ? 85.622 116.415 22.186 1.00 31.47 190 HIS A N 1
ATOM 1402 C CA . HIS A 1 190 ? 85.841 114.975 22.162 1.00 31.51 190 HIS A CA 1
ATOM 1403 C C . HIS A 1 190 ? 85.095 114.247 23.286 1.00 38.13 190 HIS A C 1
ATOM 1404 O O . HIS A 1 190 ? 84.699 113.089 23.128 1.00 32.59 190 HIS A O 1
ATOM 1411 N N . LEU A 1 191 ? 84.867 114.932 24.404 1.00 32.54 191 LEU A N 1
ATOM 1412 C CA . LEU A 1 191 ? 84.091 114.350 25.497 1.00 32.08 191 LEU A CA 1
ATOM 1413 C C . LEU A 1 191 ? 82.594 114.283 25.191 1.00 35.34 191 LEU A C 1
ATOM 1414 O O . LEU A 1 191 ? 81.883 113.428 25.731 1.00 34.97 191 LEU A O 1
ATOM 1419 N N . THR A 1 192 ? 82.106 115.179 24.338 1.00 36.97 192 THR A N 1
ATOM 1420 C CA . THR A 1 192 ? 80.666 115.269 24.108 1.00 42.89 192 THR A CA 1
ATOM 1421 C C . THR A 1 192 ? 80.201 114.802 22.738 1.00 52.33 192 THR A C 1
ATOM 1422 O O . THR A 1 192 ? 79.095 114.288 22.613 1.00 71.38 192 THR A O 1
ATOM 1426 N N . VAL A 1 193 ? 81.008 115.003 21.702 1.00 42.42 193 VAL A N 1
ATOM 1427 C CA . VAL A 1 193 ? 80.561 114.631 20.365 1.00 40.80 193 VAL A CA 1
ATOM 1428 C C . VAL A 1 193 ? 81.427 113.549 19.744 1.00 40.44 193 VAL A C 1
ATOM 1429 O O . VAL A 1 193 ? 80.943 112.454 19.454 1.00 40.16 193 VAL A O 1
ATOM 1433 N N . ALA A 1 194 ? 82.707 113.848 19.546 1.00 32.96 194 ALA A N 1
ATOM 1434 C CA . ALA A 1 194 ? 83.581 112.919 18.846 1.00 37.53 194 ALA A CA 1
ATOM 1435 C C . ALA A 1 194 ? 83.720 111.582 19.598 1.00 33.84 194 ALA A C 1
ATOM 1436 O O . ALA A 1 194 ? 83.751 110.520 18.979 1.00 32.29 194 ALA A O 1
ATOM 1438 N N . GLY A 1 195 ? 83.794 111.642 20.922 1.00 33.53 195 GLY A N 1
ATOM 1439 C CA . GLY A 1 195 ? 83.960 110.441 21.731 1.00 33.53 195 GLY A CA 1
ATOM 1440 C C . GLY A 1 195 ? 82.750 109.523 21.669 1.00 36.75 195 GLY A C 1
ATOM 1441 O O . GLY A 1 195 ? 82.876 108.295 21.689 1.00 33.01 195 GLY A O 1
ATOM 1442 N N . ILE A 1 196 ? 81.567 110.123 21.602 1.00 33.56 196 ILE A N 1
ATOM 1443 C CA . ILE A 1 196 ? 80.332 109.360 21.517 1.00 35.92 196 ILE A CA 1
ATOM 1444 C C . ILE A 1 196 ? 80.220 108.671 20.159 1.00 36.79 196 ILE A C 1
ATOM 1445 O O . ILE A 1 196 ? 79.890 107.483 20.080 1.00 33.95 196 ILE A O 1
ATOM 1450 N N . VAL A 1 197 ? 80.524 109.406 19.094 1.00 34.47 197 VAL A N 1
ATOM 1451 C CA . VAL A 1 197 ? 80.557 108.822 17.754 1.00 33.01 197 VAL A CA 1
ATOM 1452 C C . VAL A 1 197 ? 81.563 107.673 17.700 1.00 36.47 197 VAL A C 1
ATOM 1453 O O . VAL A 1 197 ? 81.259 106.601 17.191 1.00 37.92 197 VAL A O 1
ATOM 1457 N N . GLU A 1 198 ? 82.754 107.897 18.255 1.00 29.95 198 GLU A N 1
ATOM 1458 C CA . GLU A 1 198 ? 83.781 106.868 18.301 1.00 31.61 198 GLU A CA 1
ATOM 1459 C C . GLU A 1 198 ? 83.290 105.622 19.045 1.00 33.86 198 GLU A C 1
ATOM 1460 O O . GLU A 1 198 ? 83.491 104.489 18.593 1.00 33.00 198 GLU A O 1
ATOM 1466 N N . ALA A 1 199 ? 82.640 105.836 20.182 1.00 29.08 199 ALA A N 1
ATOM 1467 C CA . ALA A 1 199 ? 82.156 104.725 20.998 1.00 32.15 199 ALA A CA 1
ATOM 1468 C C . ALA A 1 199 ? 81.062 103.945 20.273 1.00 36.24 199 ALA A C 1
ATOM 1469 O O . ALA A 1 199 ? 81.017 102.705 20.318 1.00 35.23 199 ALA A O 1
ATOM 1471 N N . VAL A 1 200 ? 80.169 104.676 19.616 1.00 33.60 200 VAL A N 1
ATOM 1472 C CA . VAL A 1 200 ? 79.052 104.056 18.912 1.00 37.95 200 VAL A CA 1
ATOM 1473 C C . VAL A 1 200 ? 79.521 103.253 17.701 1.00 37.61 200 VAL A C 1
ATOM 1474 O O . VAL A 1 200 ? 79.097 102.114 17.514 1.00 41.22 200 VAL A O 1
ATOM 1478 N N . ILE A 1 201 ? 80.390 103.840 16.880 1.00 32.86 201 ILE A N 1
ATOM 1479 C CA . ILE A 1 201 ? 80.949 103.114 15.740 1.00 37.29 201 ILE A CA 1
ATOM 1480 C C . ILE A 1 201 ? 81.693 101.852 16.184 1.00 36.12 201 ILE A C 1
ATOM 1481 O O . ILE A 1 201 ? 81.564 100.789 15.577 1.00 36.78 201 ILE A O 1
ATOM 1486 N N . THR A 1 202 ? 82.477 101.986 17.248 1.00 32.77 202 THR A N 1
ATOM 1487 C CA . THR A 1 202 ? 83.231 100.863 17.788 1.00 32.96 202 THR A CA 1
ATOM 1488 C C . THR A 1 202 ? 82.305 99.732 18.227 1.00 36.55 202 THR A C 1
ATOM 1489 O O . THR A 1 202 ? 82.506 98.573 17.857 1.00 34.21 202 THR A O 1
ATOM 1493 N N . GLY A 1 203 ? 81.280 100.065 19.003 1.00 33.49 203 GLY A N 1
ATOM 1494 C CA . GLY A 1 203 ? 80.400 99.039 19.544 1.00 31.37 203 GLY A CA 1
ATOM 1495 C C . GLY A 1 203 ? 79.585 98.398 18.446 1.00 34.41 203 GLY A C 1
ATOM 1496 O O . GLY A 1 203 ? 79.348 97.193 18.450 1.00 36.33 203 GLY A O 1
ATOM 1497 N N . LEU A 1 204 ? 79.161 99.210 17.486 1.00 34.80 204 LEU A N 1
ATOM 1498 C CA . LEU A 1 204 ? 78.377 98.706 16.357 1.00 38.36 204 LEU A CA 1
ATOM 1499 C C . LEU A 1 204 ? 79.165 97.684 15.537 1.00 37.52 204 LEU A C 1
ATOM 1500 O O . LEU A 1 204 ? 78.659 96.603 15.203 1.00 36.84 204 LEU A O 1
ATOM 1505 N N . VAL A 1 205 ? 80.402 98.031 15.189 1.00 37.18 205 VAL A N 1
ATOM 1506 C CA . VAL A 1 205 ? 81.197 97.130 14.359 1.00 40.18 205 VAL A CA 1
ATOM 1507 C C . VAL A 1 205 ? 81.598 95.871 15.134 1.00 35.84 205 VAL A C 1
ATOM 1508 O O . VAL A 1 205 ? 81.556 94.779 14.598 1.00 34.59 205 VAL A O 1
ATOM 1512 N N . VAL A 1 206 ? 81.982 96.031 16.395 1.00 35.24 206 VAL A N 1
ATOM 1513 C CA . VAL A 1 206 ? 82.268 94.873 17.244 1.00 32.63 206 VAL A CA 1
ATOM 1514 C C . VAL A 1 206 ? 81.054 93.949 17.366 1.00 36.22 206 VAL A C 1
ATOM 1515 O O . VAL A 1 206 ? 81.176 92.728 17.257 1.00 37.86 206 VAL A O 1
ATOM 1519 N N . TYR A 1 207 ? 79.876 94.534 17.560 1.00 36.01 207 TYR A N 1
ATOM 1520 C CA . TYR A 1 207 ? 78.657 93.745 17.653 1.00 36.88 207 TYR A CA 1
ATOM 1521 C C . TYR A 1 207 ? 78.456 92.899 16.396 1.00 40.85 207 TYR A C 1
ATOM 1522 O O . TYR A 1 207 ? 78.229 91.693 16.475 1.00 38.37 207 TYR A O 1
ATOM 1531 N N . TYR A 1 208 ? 78.549 93.532 15.232 1.00 38.03 208 TYR A N 1
ATOM 1532 C CA A TYR A 1 208 ? 78.357 92.861 13.942 0.42 42.32 208 TYR A CA 1
ATOM 1533 C CA B TYR A 1 208 ? 78.299 92.784 14.012 0.58 41.45 208 TYR A CA 1
ATOM 1534 C C . TYR A 1 208 ? 79.400 91.771 13.709 1.00 36.78 208 TYR A C 1
ATOM 1535 O O . TYR A 1 208 ? 79.103 90.682 13.225 1.00 41.54 208 TYR A O 1
ATOM 1552 N N . LEU A 1 209 ? 80.647 92.090 14.035 1.00 40.88 209 LEU A N 1
ATOM 1553 C CA . LEU A 1 209 ? 81.729 91.120 13.885 1.00 38.66 209 LEU A CA 1
ATOM 1554 C C . LEU A 1 209 ? 81.487 89.876 14.741 1.00 44.52 209 LEU A C 1
ATOM 1555 O O . LEU A 1 209 ? 81.642 88.735 14.276 1.00 45.94 209 LEU A O 1
ATOM 1560 N N . LEU A 1 210 ? 81.088 90.099 15.988 1.00 39.25 210 LEU A N 1
ATOM 1561 C CA . LEU A 1 210 ? 80.842 88.999 16.921 1.00 40.02 210 LEU A CA 1
ATOM 1562 C C . LEU A 1 210 ? 79.634 88.175 16.509 1.00 44.86 210 LEU A C 1
ATOM 1563 O O . LEU A 1 210 ? 79.573 86.965 16.744 1.00 43.93 210 LEU A O 1
ATOM 1568 N N . GLU A 1 211 ? 78.664 88.833 15.889 1.00 41.26 211 GLU A N 1
ATOM 1569 C CA . GLU A 1 211 ? 77.449 88.131 15.494 1.00 43.26 211 GLU A CA 1
ATOM 1570 C C . GLU A 1 211 ? 77.738 87.277 14.255 1.00 50.48 211 GLU A C 1
ATOM 1571 O O . GLU A 1 211 ? 76.989 86.347 13.915 1.00 57.56 211 GLU A O 1
ATOM 1577 N N . HIS A 1 212 ? 78.854 87.610 13.610 1.00 58.71 212 HIS A N 1
ATOM 1578 C CA . HIS A 1 212 ? 79.444 86.898 12.465 1.00 71.68 212 HIS A CA 1
ATOM 1579 C C . HIS A 1 212 ? 78.834 87.211 11.101 1.00 86.29 212 HIS A C 1
ATOM 1580 O O . HIS A 1 212 ? 79.456 86.950 10.073 1.00 95.04 212 HIS A O 1
ATOM 1587 N N . HIS A 1 213 ? 77.641 87.796 11.083 1.00 92.58 213 HIS A N 1
ATOM 1588 C CA . HIS A 1 213 ? 76.967 88.078 9.810 1.00 95.05 213 HIS A CA 1
ATOM 1589 C C . HIS A 1 213 ? 75.832 89.103 9.918 1.00 99.33 213 HIS A C 1
ATOM 1590 O O . HIS A 1 213 ? 75.575 89.870 8.989 1.00 100.55 213 HIS A O 1
ATOM 1592 N N . HIS A 1 214 ? 75.166 89.120 11.064 1.00 99.29 214 HIS A N 1
ATOM 1593 C CA . HIS A 1 214 ? 74.007 89.977 11.250 1.00 95.21 214 HIS A CA 1
ATOM 1594 C C . HIS A 1 214 ? 73.928 90.494 12.679 1.00 91.41 214 HIS A C 1
ATOM 1595 O O . HIS A 1 214 ? 72.837 90.729 13.220 1.00 92.55 214 HIS A O 1
#

InterPro domains:
  IPR002751 Metal transport protein CbiM/NikMN [PF01891] (2-214)

B-factor: mean 42.72, std 15.32, range [22.03, 100.55]

CATH classification: 1.10.1760.20

Solvent-accessible surface area: 10279 Å² total; per-residue (Å²): 1,8,0,48,85,48,71,6,0,84,100,19,14,67,97,22,22,68,37,5,97,72,18,50,60,60,0,52,141,104,20,128,180,84,51,80,188,174,51,82,74,47,20,53,123,5,5,58,65,0,42,66,31,1,66,152,64,92,109,16,120,14,10,12,34,6,10,6,0,1,1,1,6,6,0,31,66,22,24,19,70,2,0,0,49,2,1,23,84,0,3,94,55,0,6,82,133,123,68,37,7,5,91,121,1,28,14,0,2,3,38,0,0,0,50,32,0,0,49,52,0,57,39,40,18,129,94,29,46,64,111,176,69,91,102,36,83,0,0,17,56,0,0,65,51,0,1,10,28,0,0,70,16,0,0,70,18,0,1,55,2,23,114,100,35,85,47,117,143,47,77,41,99,66,9,68,104,25,62,140,65,0,54,77,22,0,26,145,17,0,81,57,93,3,0,94,65,1,16,80,37,0,6,113,42,11,108,119,80,90,95,163,74,94